Protein AF-A0A9W8IBD9-F1 (afdb_monomer)

Secondary structure (DSSP, 8-state):
-GGGT--SS--HHHHHHHHHHHHHHHHHHHHHHHHHHHHTT-SS--HHHHHGGGTT-HHHHHHHHHHHHHHHHHHHHHHHHHTT---------S----S-------TTSGGGGSSSPPP--TTTTHHHHHHHHHHHHHHHHHHHHHHTT--HHHHHHHHHHHH--SSTTTHHHHHHHTTGGGT-SSPPPHHHHHHHHHHHHHHHHHHHHHHHHHHHHHHHHHHSS-TTS-PPPPSSTTTTS---TTSPPP-SSPPPPHHHHHHHHHHHT-----S-TTS-S---PPPPP-

pLDDT: mean 82.14, std 16.2, range [34.16, 97.81]

Radius of gyration: 23.58 Å; Cα contacts (8 Å, |Δi|>4): 167; chains: 1; bounding box: 55×67×76 Å

Organism: NCBI:txid2650707

Nearest PDB structures (foldseek):
  6t9k-assembly1_C  TM=9.137E-01  e=5.371E-11  Saccharomyces cerevisiae S288C
  7kts-assembly1_I  TM=6.602E-01  e=6.407E-06  Homo sapiens

InterPro domains:
  IPR003195 Transcription initiation factor IID, subunit 13 [PF02269] (1-80)
  IPR003195 Transcription initiation factor IID, subunit 13 [PTHR11380] (1-216)
  IPR009072 Histone-fold [G3DSA:1.10.20.10] (1-35)
  IPR009072 Histone-fold [SSF47113] (1-33)

Mean predicted aligned error: 10.1 Å

Foldseek 3Di:
DVLLPFDPDFDPVQVVVLLVVLLVLLLVLLLQLCVVCVVVVHLDGDPLSNLVLVVVVLLLSVVLLVVVQVVVVVVVVVVCVVVCVPPDDDPPPPDPDPPDRDRDDHCPPPQNVDPDRDDPPVPPCPPSVVVNVVVVVVSVVVSCVVCVPDDPVRVVVSVVVVPDWPPVVCVVVSCVSSVVVVNGVDDDDVSVVVVSRSLSVVSCSQLVNQLVVVVVVVVVVLVPDPPPDPDPQPPDPPRPPDPDPPDDDPPPDDGRDPVSSVVSLVVQQDDDDPPPVVPDDDDDDDGRND

Solvent-accessible surface area (backbone atoms only — not comparable to full-atom values): 17911 Å² total; per-residue (Å²): 92,45,86,66,72,47,54,89,80,56,46,68,68,32,53,51,51,51,48,53,53,53,43,54,49,51,46,52,52,51,54,52,20,50,53,45,20,51,73,75,72,36,94,60,79,54,69,64,38,55,53,60,75,48,63,86,43,57,56,61,50,49,51,48,51,52,52,51,27,54,48,52,51,54,49,53,52,48,52,42,60,75,67,65,60,76,92,72,84,71,94,71,87,82,72,99,79,76,82,78,68,66,77,83,84,52,84,84,41,76,71,54,76,46,96,71,67,72,80,80,66,82,72,78,57,49,69,67,50,48,54,36,48,50,53,52,52,48,54,50,51,55,50,49,65,64,50,73,80,47,52,74,68,56,43,52,53,50,52,53,59,64,69,59,59,70,32,75,100,28,58,68,61,42,43,60,72,54,45,43,74,82,79,38,96,62,88,79,52,68,70,51,49,49,51,51,28,52,49,52,51,52,33,46,47,54,45,45,44,43,15,51,54,48,44,57,50,51,53,53,52,61,69,70,49,66,95,84,61,84,73,72,80,64,92,53,100,62,79,75,70,64,96,43,100,78,55,72,80,75,72,92,67,80,62,67,52,53,68,35,45,53,52,24,49,57,60,68,50,64,72,90,66,85,86,56,79,90,57,87,81,91,77,91,75,78,85,56,84,113

Sequence (290 aa):
MFVFGEIQDPLTETTMLIEDIVRSQVIEIIVLAAAQAQRRGSRFLAAEDFIFLIRHDRTKVLRLREYLSWKDVRKKVKEREDAGDDIIDDATADKPDRVAKVKIKLSWELASAFSENLVDDDDEDDDEMLDAQSDSLKRLRDADEVTKQMTRDEYVHYSECRQASFTFRKNKRFRDWANMSSYLDTKLNDEIIDILGFLTFEMVSTITETALRIKRGLDKAADAAPAGQPKRPRSDGASAAAISLFSGPPTARTPLEVQHVQEAFRRLQRAPQPIRNFKGGLTRTRVSLI

Structure (mmCIF, N/CA/C/O backbone):
data_AF-A0A9W8IBD9-F1
#
_entry.id   AF-A0A9W8IBD9-F1
#
loop_
_atom_site.group_PDB
_atom_site.id
_atom_site.type_symbol
_atom_site.label_atom_id
_atom_site.label_alt_id
_atom_site.label_comp_id
_atom_site.label_asym_id
_atom_site.label_entity_id
_atom_site.label_seq_id
_atom_site.pdbx_PDB_ins_code
_atom_site.Cartn_x
_atom_site.Cartn_y
_atom_site.Cartn_z
_atom_site.occupancy
_atom_site.B_iso_or_equiv
_atom_site.auth_seq_id
_atom_site.auth_comp_id
_atom_site.auth_asym_id
_atom_site.auth_atom_id
_atom_site.pdbx_PDB_model_num
ATOM 1 N N . MET A 1 1 ? -0.078 1.550 10.619 1.00 91.94 1 MET A N 1
ATOM 2 C CA . MET A 1 1 ? -1.192 1.196 11.526 1.00 91.94 1 MET A CA 1
ATOM 3 C C . MET A 1 1 ? -1.692 2.422 12.276 1.00 91.94 1 MET A C 1
ATOM 5 O O . MET A 1 1 ? -2.813 2.820 12.004 1.00 91.94 1 MET A O 1
ATOM 9 N N . PHE A 1 2 ? -0.872 3.067 13.120 1.00 92.38 2 PHE A N 1
ATOM 10 C CA . PHE A 1 2 ? -1.257 4.260 13.904 1.00 92.38 2 PHE A CA 1
ATOM 11 C C . PHE A 1 2 ? -1.956 5.359 13.080 1.00 92.38 2 PHE A C 1
ATOM 13 O O . PHE A 1 2 ? -3.072 5.760 13.389 1.00 92.38 2 PHE A O 1
ATOM 20 N N . VAL A 1 3 ? -1.362 5.750 11.947 1.00 91.75 3 VAL A N 1
ATOM 21 C CA . VAL A 1 3 ? -1.901 6.777 11.027 1.00 91.75 3 VAL A CA 1
ATOM 22 C C . VAL A 1 3 ? -3.295 6.430 10.479 1.00 91.75 3 VAL A C 1
ATOM 24 O O . VAL A 1 3 ? -4.058 7.318 10.126 1.00 91.75 3 VAL A O 1
ATOM 27 N N . PHE A 1 4 ? -3.657 5.145 10.444 1.00 91.12 4 PHE A N 1
ATOM 28 C CA . PHE A 1 4 ? -4.954 4.663 9.955 1.00 91.12 4 PHE A CA 1
ATOM 29 C C . PHE A 1 4 ? -6.001 4.519 11.074 1.00 91.12 4 PHE A C 1
ATOM 31 O O . PHE A 1 4 ? -7.085 3.980 10.851 1.00 91.12 4 PHE A O 1
ATOM 38 N N . GLY A 1 5 ? -5.688 4.993 12.284 1.00 87.19 5 GLY A N 1
ATOM 39 C CA . GLY A 1 5 ? -6.603 5.022 13.424 1.00 87.19 5 GLY A CA 1
ATOM 40 C C . GLY A 1 5 ? -6.424 3.890 14.435 1.00 87.19 5 GLY A C 1
ATOM 41 O O . GLY A 1 5 ? -7.267 3.764 15.328 1.00 87.19 5 GLY A O 1
ATOM 42 N N . GLU A 1 6 ? -5.360 3.092 14.306 1.00 88.62 6 GLU A N 1
ATOM 43 C CA . GLU A 1 6 ? -4.926 2.178 15.368 1.00 88.62 6 GLU A CA 1
ATOM 44 C C . GLU A 1 6 ? -4.363 2.954 16.563 1.00 88.62 6 GLU A C 1
ATOM 46 O O . GLU A 1 6 ? -3.956 4.108 16.424 1.00 88.62 6 GLU A O 1
ATOM 51 N N . ILE A 1 7 ? -4.303 2.317 17.732 1.00 88.38 7 ILE A N 1
ATOM 52 C CA . ILE A 1 7 ? -3.558 2.867 18.864 1.00 88.38 7 ILE A CA 1
ATOM 53 C C . ILE A 1 7 ? -2.046 2.923 18.572 1.00 88.38 7 ILE A C 1
ATOM 55 O O . ILE A 1 7 ? -1.545 2.251 17.668 1.00 88.38 7 ILE A O 1
ATOM 59 N N . GLN A 1 8 ? -1.325 3.754 19.328 1.00 85.19 8 GLN A N 1
ATOM 60 C CA . GLN A 1 8 ? 0.118 3.965 19.156 1.00 85.19 8 GLN A CA 1
ATOM 61 C C . GLN A 1 8 ? 0.914 2.668 19.346 1.00 85.19 8 GLN A C 1
ATOM 63 O O . GLN A 1 8 ? 1.767 2.351 18.518 1.00 85.19 8 GLN A O 1
ATOM 68 N N . ASP A 1 9 ? 0.554 1.894 20.372 1.00 87.12 9 ASP A N 1
ATOM 69 C CA . ASP A 1 9 ? 1.194 0.630 20.731 1.00 87.12 9 ASP A CA 1
ATOM 70 C C . ASP A 1 9 ? 0.256 -0.558 20.453 1.00 87.12 9 ASP A C 1
ATOM 72 O O . ASP A 1 9 ? -0.436 -1.035 21.357 1.00 87.12 9 ASP A O 1
ATOM 76 N N . PRO A 1 10 ? 0.166 -1.036 19.197 1.00 90.56 10 PRO A N 1
ATOM 77 C CA . PRO A 1 10 ? -0.616 -2.223 18.873 1.00 90.56 10 PRO A CA 1
ATOM 78 C C . PRO A 1 10 ? -0.005 -3.484 19.499 1.00 90.56 10 PRO A C 1
ATOM 80 O O . PRO A 1 10 ? 1.200 -3.569 19.742 1.00 90.56 10 PRO A O 1
ATOM 83 N N . LEU A 1 11 ? -0.836 -4.511 19.686 1.00 93.44 11 LEU A N 1
ATOM 84 C CA . LEU A 1 11 ? -0.391 -5.814 20.183 1.00 93.44 11 LEU A CA 1
ATOM 85 C C . LEU A 1 11 ? 0.672 -6.427 19.256 1.00 93.44 11 LEU A C 1
ATOM 87 O O . LEU A 1 11 ? 0.508 -6.440 18.033 1.00 93.44 11 LEU A O 1
ATOM 91 N N . THR A 1 12 ? 1.733 -6.993 19.841 1.00 95.38 12 THR A N 1
ATOM 92 C CA . THR A 1 12 ? 2.841 -7.612 19.092 1.00 95.38 12 THR A CA 1
ATOM 93 C C . THR A 1 12 ? 2.366 -8.746 18.185 1.00 95.38 12 THR A C 1
ATOM 95 O O . THR A 1 12 ? 2.822 -8.874 17.056 1.00 95.38 12 THR A O 1
ATOM 98 N N . GLU A 1 13 ? 1.400 -9.545 18.634 1.00 96.12 13 GLU A N 1
ATOM 99 C CA . GLU A 1 13 ? 0.832 -10.626 17.821 1.00 96.12 13 GLU A CA 1
ATOM 100 C C . GLU A 1 13 ? 0.142 -10.089 16.556 1.00 96.12 13 GLU A C 1
ATOM 102 O O . GLU A 1 13 ? 0.271 -10.658 15.470 1.00 96.12 13 GLU A O 1
ATOM 107 N N . THR A 1 14 ? -0.548 -8.952 16.676 1.00 95.69 14 THR A N 1
ATOM 108 C CA . THR A 1 14 ? -1.233 -8.288 15.563 1.00 95.69 14 THR A CA 1
ATOM 109 C C . THR A 1 14 ? -0.233 -7.720 14.561 1.00 95.69 14 THR A C 1
ATOM 111 O O . THR A 1 14 ? -0.422 -7.877 13.352 1.00 95.69 14 THR A O 1
ATOM 114 N N . THR A 1 15 ? 0.845 -7.087 15.034 1.00 96.00 15 THR A N 1
ATOM 115 C CA . THR A 1 15 ? 1.887 -6.554 14.144 1.00 96.00 15 THR A CA 1
ATOM 116 C C . THR A 1 15 ? 2.642 -7.669 13.431 1.00 96.00 15 THR A C 1
ATOM 118 O O . THR A 1 15 ? 2.852 -7.558 12.225 1.00 96.00 15 THR A O 1
ATOM 121 N N . MET A 1 16 ? 2.960 -8.769 14.122 1.00 97.19 16 MET A N 1
ATOM 122 C CA . MET A 1 16 ? 3.588 -9.949 13.520 1.00 97.19 16 MET A CA 1
ATOM 123 C C . MET A 1 16 ? 2.711 -10.582 12.435 1.00 97.19 16 MET A C 1
ATOM 125 O O . MET A 1 16 ? 3.214 -10.917 11.364 1.00 97.19 16 MET A O 1
ATOM 129 N N . LEU A 1 17 ? 1.400 -10.712 12.671 1.00 97.81 17 LEU A N 1
ATOM 130 C CA . LEU A 1 17 ? 0.489 -11.250 11.658 1.00 97.81 17 LEU A CA 1
ATOM 131 C C . LEU A 1 17 ? 0.407 -10.339 10.424 1.00 97.81 17 LEU A C 1
ATOM 133 O O . LEU A 1 17 ? 0.425 -10.826 9.295 1.00 97.81 17 LEU A O 1
ATOM 137 N N . ILE A 1 18 ? 0.320 -9.020 10.616 1.00 97.44 18 ILE A N 1
ATOM 138 C CA . ILE A 1 18 ? 0.308 -8.073 9.492 1.00 97.44 18 ILE A CA 1
ATOM 139 C C . ILE A 1 18 ? 1.632 -8.133 8.730 1.00 97.44 18 ILE A C 1
ATOM 141 O O . ILE A 1 18 ? 1.615 -8.142 7.501 1.00 97.44 18 ILE A O 1
ATOM 145 N N . GLU A 1 19 ? 2.764 -8.209 9.431 1.00 97.00 19 GLU A N 1
ATOM 146 C CA . GLU A 1 19 ? 4.076 -8.360 8.804 1.00 97.00 19 GLU A CA 1
ATOM 147 C C . GLU A 1 19 ? 4.137 -9.613 7.922 1.00 97.00 19 GLU A C 1
ATOM 149 O O . GLU A 1 19 ? 4.553 -9.516 6.767 1.00 97.00 19 GLU A O 1
ATOM 154 N N . ASP A 1 20 ? 3.673 -10.760 8.421 1.00 97.69 20 ASP A N 1
ATOM 155 C CA . ASP A 1 20 ? 3.690 -12.025 7.681 1.00 97.69 20 ASP A CA 1
ATOM 156 C C . ASP A 1 20 ? 2.776 -11.998 6.442 1.00 97.69 20 ASP A C 1
ATOM 158 O O . ASP A 1 20 ? 3.171 -12.417 5.346 1.00 97.69 20 ASP A O 1
ATOM 162 N N . ILE A 1 21 ? 1.580 -11.408 6.574 1.00 97.62 21 ILE A N 1
ATOM 163 C CA . ILE A 1 21 ? 0.657 -11.198 5.450 1.00 97.62 21 ILE A CA 1
ATOM 164 C C . ILE A 1 21 ? 1.308 -10.314 4.382 1.00 97.62 21 ILE A C 1
ATOM 166 O O . ILE A 1 21 ? 1.323 -10.676 3.204 1.00 97.62 21 ILE A O 1
ATOM 170 N N . VAL A 1 22 ? 1.854 -9.159 4.774 1.00 97.62 22 VAL A N 1
ATOM 171 C CA . VAL A 1 22 ? 2.454 -8.194 3.840 1.00 97.62 22 VAL A CA 1
ATOM 172 C C . VAL A 1 22 ? 3.694 -8.794 3.177 1.00 97.62 22 VAL A C 1
ATOM 174 O O . VAL A 1 22 ? 3.865 -8.645 1.968 1.00 97.62 22 VAL A O 1
ATOM 177 N N . ARG A 1 23 ? 4.529 -9.529 3.920 1.00 96.75 23 ARG A N 1
ATOM 178 C CA . ARG A 1 23 ? 5.688 -10.242 3.368 1.00 96.75 23 ARG A CA 1
ATOM 179 C C . ARG A 1 23 ? 5.269 -11.250 2.304 1.00 96.75 23 ARG A C 1
ATOM 181 O O . ARG A 1 23 ? 5.826 -11.249 1.208 1.00 96.75 23 ARG A O 1
ATOM 188 N N . SER A 1 24 ? 4.271 -12.075 2.613 1.00 96.00 24 SER A N 1
ATOM 189 C CA . SER A 1 24 ? 3.744 -13.084 1.690 1.00 96.00 24 SER A CA 1
ATOM 190 C C . SER A 1 24 ? 3.177 -12.448 0.417 1.00 96.00 24 SER A C 1
ATOM 192 O O . SER A 1 24 ? 3.447 -12.919 -0.685 1.00 96.00 24 SER A O 1
ATOM 194 N N . GLN A 1 25 ? 2.457 -11.331 0.553 1.00 96.75 25 GLN A N 1
ATOM 195 C CA . GLN A 1 25 ? 1.932 -10.563 -0.580 1.00 96.75 25 GLN A CA 1
ATOM 196 C C . GLN A 1 25 ? 3.044 -9.964 -1.449 1.00 96.75 25 GLN A C 1
ATOM 198 O O . GLN A 1 25 ? 2.975 -10.054 -2.671 1.00 96.75 25 GLN A O 1
ATOM 203 N N . VAL A 1 26 ? 4.097 -9.399 -0.848 1.00 96.19 26 VAL A N 1
ATOM 204 C CA . VAL A 1 26 ? 5.254 -8.870 -1.595 1.00 96.19 26 VAL A CA 1
ATOM 205 C C . VAL A 1 26 ? 5.933 -9.968 -2.411 1.00 96.19 26 VAL A C 1
ATOM 207 O O . VAL A 1 26 ? 6.264 -9.743 -3.574 1.00 96.19 26 VAL A O 1
ATOM 210 N N . ILE A 1 27 ? 6.114 -11.158 -1.832 1.00 94.88 27 ILE A N 1
ATOM 211 C CA . ILE A 1 27 ? 6.699 -12.303 -2.541 1.00 94.88 27 ILE A CA 1
ATOM 212 C C . ILE A 1 27 ? 5.814 -12.708 -3.726 1.00 94.88 27 ILE A C 1
ATOM 214 O O . ILE A 1 27 ? 6.320 -12.850 -4.839 1.00 94.88 27 ILE A O 1
ATOM 218 N N . GLU A 1 28 ? 4.499 -12.828 -3.526 1.00 95.19 28 GLU A N 1
ATOM 219 C CA . GLU A 1 28 ? 3.561 -13.172 -4.603 1.00 95.19 28 GLU A CA 1
ATOM 220 C C . GLU A 1 28 ? 3.577 -12.120 -5.726 1.00 95.19 28 GLU A C 1
ATOM 222 O O . GLU A 1 28 ? 3.644 -12.476 -6.902 1.00 95.19 28 GLU A O 1
ATOM 227 N N . ILE A 1 29 ? 3.601 -10.825 -5.386 1.00 95.75 29 ILE A N 1
ATOM 228 C CA . ILE A 1 29 ? 3.726 -9.721 -6.354 1.00 95.75 29 ILE A CA 1
ATOM 229 C C . ILE A 1 29 ? 4.997 -9.880 -7.192 1.00 95.75 29 ILE A C 1
ATOM 231 O O . ILE A 1 29 ? 4.940 -9.775 -8.416 1.00 95.75 29 ILE A O 1
ATOM 235 N N . ILE A 1 30 ? 6.135 -10.156 -6.553 1.00 94.38 30 ILE A N 1
ATOM 236 C CA . ILE A 1 30 ? 7.423 -10.323 -7.235 1.00 94.38 30 ILE A CA 1
ATOM 237 C C . ILE A 1 30 ? 7.384 -11.514 -8.199 1.00 94.38 30 ILE A C 1
ATOM 239 O O . ILE A 1 30 ? 7.794 -11.381 -9.353 1.00 94.38 30 ILE A O 1
ATOM 243 N N . VAL A 1 31 ? 6.862 -12.660 -7.756 1.00 93.69 31 VAL A N 1
ATOM 244 C CA . VAL A 1 31 ? 6.757 -13.872 -8.583 1.00 93.69 31 VAL A CA 1
ATOM 245 C C . VAL A 1 31 ? 5.827 -13.641 -9.777 1.00 93.69 31 VAL A C 1
ATOM 247 O O . VAL A 1 31 ? 6.154 -14.014 -10.907 1.00 93.69 31 VAL A O 1
ATOM 250 N N . LEU A 1 32 ? 4.684 -12.986 -9.560 1.00 94.81 32 LEU A N 1
ATOM 251 C CA . LEU A 1 32 ? 3.742 -12.663 -10.630 1.00 94.81 32 LEU A CA 1
ATOM 252 C C . LEU A 1 32 ? 4.323 -11.645 -11.619 1.00 94.81 32 LEU A C 1
ATOM 254 O O . LEU A 1 32 ? 4.156 -11.830 -12.824 1.00 94.81 32 LEU A O 1
ATOM 258 N N . ALA A 1 33 ? 5.029 -10.616 -11.144 1.00 94.56 33 ALA A N 1
ATOM 259 C CA . ALA A 1 33 ? 5.687 -9.627 -11.998 1.00 94.56 33 ALA A CA 1
ATOM 260 C C . ALA A 1 33 ? 6.810 -10.263 -12.834 1.00 94.56 33 ALA A C 1
ATOM 262 O O . ALA A 1 33 ? 6.895 -10.018 -14.036 1.00 94.56 33 ALA A O 1
ATOM 263 N N . ALA A 1 34 ? 7.609 -11.160 -12.246 1.00 93.62 34 ALA A N 1
ATOM 264 C CA . ALA A 1 34 ? 8.616 -11.933 -12.974 1.00 93.62 34 ALA A CA 1
ATOM 265 C C . ALA A 1 34 ? 8.001 -12.817 -14.062 1.00 93.62 34 ALA A C 1
ATOM 267 O O . ALA A 1 34 ? 8.510 -12.869 -15.183 1.00 93.62 34 ALA A O 1
ATOM 268 N N . ALA A 1 35 ? 6.859 -13.447 -13.779 1.00 93.69 35 ALA A N 1
ATOM 269 C CA . ALA A 1 35 ? 6.121 -14.188 -14.793 1.00 93.69 35 ALA A CA 1
ATOM 270 C C . ALA A 1 35 ? 5.614 -13.279 -15.932 1.00 93.69 35 ALA A C 1
ATOM 272 O O . ALA A 1 35 ? 5.613 -13.716 -17.083 1.00 93.69 35 ALA A O 1
ATOM 273 N N . GLN A 1 36 ? 5.211 -12.029 -15.660 1.00 93.50 36 GLN A N 1
ATOM 274 C CA . GLN A 1 36 ? 4.838 -11.075 -16.720 1.00 93.50 36 GLN A CA 1
ATOM 275 C C . GLN A 1 36 ? 6.045 -10.636 -17.556 1.00 93.50 36 GLN A C 1
ATOM 277 O O . GLN A 1 36 ? 5.976 -10.701 -18.784 1.00 93.50 36 GLN A O 1
ATOM 282 N N . ALA A 1 37 ? 7.167 -10.288 -16.922 1.00 93.12 37 ALA A N 1
ATOM 283 C CA . ALA A 1 37 ? 8.390 -9.907 -17.629 1.00 93.12 37 ALA A CA 1
ATOM 284 C C . ALA A 1 37 ? 8.872 -11.025 -18.568 1.00 93.12 37 ALA A C 1
ATOM 286 O O . ALA A 1 37 ? 9.183 -10.775 -19.736 1.00 93.12 37 ALA A O 1
ATOM 287 N N . GLN A 1 38 ? 8.817 -12.276 -18.099 1.00 93.00 38 GLN A N 1
ATOM 288 C CA . GLN A 1 38 ? 9.155 -13.443 -18.909 1.00 93.00 38 GLN A CA 1
ATOM 289 C C . GLN A 1 38 ? 8.202 -13.618 -20.101 1.00 93.00 38 GLN A C 1
ATOM 291 O O . GLN A 1 38 ? 8.646 -13.977 -21.190 1.00 93.00 38 GLN A O 1
ATOM 296 N N . ARG A 1 39 ? 6.903 -13.323 -19.939 1.00 92.62 39 ARG A N 1
ATOM 297 C CA . ARG A 1 39 ? 5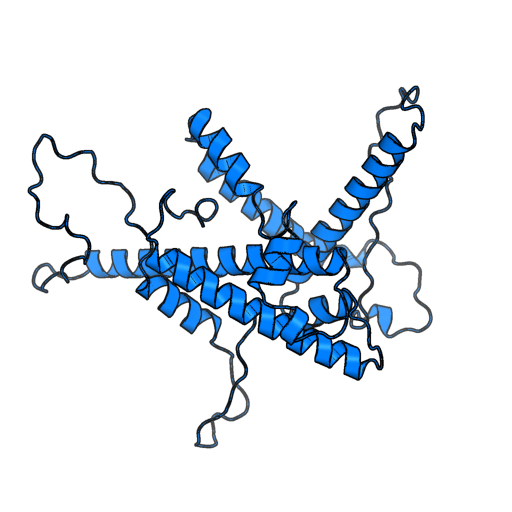.927 -13.333 -21.047 1.00 92.62 39 ARG A CA 1
ATOM 298 C C . ARG A 1 39 ? 6.169 -12.214 -22.060 1.00 92.62 39 ARG A C 1
ATOM 300 O O . ARG A 1 39 ? 5.898 -12.426 -23.237 1.00 92.62 39 ARG A O 1
ATOM 307 N N . ARG A 1 40 ? 6.713 -11.070 -21.631 1.00 92.06 40 ARG A N 1
ATOM 308 C CA . ARG A 1 40 ? 7.214 -10.006 -22.522 1.00 92.06 40 ARG A CA 1
ATOM 309 C C . ARG A 1 40 ? 8.510 -10.411 -23.246 1.00 92.06 40 ARG A C 1
ATOM 311 O O . ARG A 1 40 ? 8.912 -9.743 -24.190 1.00 92.06 40 ARG A O 1
ATOM 318 N N . GLY A 1 41 ? 9.170 -11.492 -22.825 1.00 91.62 41 GLY A N 1
ATOM 319 C CA . GLY A 1 41 ? 10.471 -11.911 -23.353 1.00 91.62 41 GLY A CA 1
ATOM 320 C C . GLY A 1 41 ? 11.649 -11.125 -22.768 1.00 91.62 41 GLY A C 1
ATOM 321 O O . GLY A 1 41 ? 12.745 -11.164 -23.324 1.00 91.62 41 GLY A O 1
ATOM 322 N N . SER A 1 42 ? 11.446 -10.415 -21.653 1.00 90.31 42 SER A N 1
ATOM 323 C CA . SER A 1 42 ? 12.504 -9.695 -20.942 1.00 90.31 42 SER A CA 1
ATOM 324 C C . SER A 1 42 ? 12.913 -10.444 -19.681 1.00 90.31 42 SER A C 1
ATOM 326 O O . SER A 1 42 ? 12.075 -10.890 -18.903 1.00 90.31 42 SER A O 1
ATOM 328 N N . ARG A 1 43 ? 14.221 -10.505 -19.429 1.00 85.94 43 ARG A N 1
ATOM 329 C CA . ARG A 1 43 ? 14.772 -10.983 -18.150 1.00 85.94 43 ARG A CA 1
ATOM 330 C C . ARG A 1 43 ? 14.748 -9.902 -17.065 1.00 85.94 43 ARG A C 1
ATOM 332 O O . ARG A 1 43 ? 14.937 -10.207 -15.892 1.00 85.94 43 ARG A O 1
ATOM 339 N N . PHE A 1 44 ? 14.528 -8.649 -17.460 1.00 89.81 44 PHE A N 1
ATOM 340 C CA . PHE A 1 44 ? 14.468 -7.496 -16.571 1.00 89.81 44 PHE A CA 1
ATOM 341 C C . PHE A 1 44 ? 13.019 -7.112 -16.290 1.00 89.81 44 PHE A C 1
ATOM 343 O O . PHE A 1 44 ? 12.207 -6.995 -17.218 1.00 89.81 44 PHE A O 1
ATOM 350 N N . LEU A 1 45 ? 12.736 -6.887 -15.008 1.00 92.19 45 LEU A N 1
ATOM 351 C CA . LEU A 1 45 ? 11.467 -6.349 -14.536 1.00 92.19 45 LEU A CA 1
ATOM 352 C C . LEU A 1 45 ? 11.384 -4.854 -14.855 1.00 92.19 45 LEU A C 1
ATOM 354 O O . LEU A 1 45 ? 12.339 -4.113 -14.621 1.00 92.19 45 LEU A O 1
ATOM 358 N N . ALA A 1 46 ? 10.229 -4.423 -15.340 1.00 91.81 46 ALA A N 1
ATOM 359 C CA . ALA A 1 46 ? 9.875 -3.028 -15.553 1.00 91.81 46 ALA A CA 1
ATOM 360 C C . ALA A 1 46 ? 8.784 -2.608 -14.558 1.00 91.81 46 ALA A C 1
ATOM 362 O O . ALA A 1 46 ? 8.040 -3.453 -14.057 1.00 91.81 46 ALA A O 1
ATOM 363 N N . ALA A 1 47 ? 8.651 -1.304 -14.299 1.00 92.50 47 ALA A N 1
ATOM 364 C CA . ALA A 1 47 ? 7.574 -0.755 -13.467 1.00 92.50 47 ALA A CA 1
ATOM 365 C C . ALA A 1 47 ? 6.186 -1.234 -13.929 1.00 92.50 47 ALA A C 1
ATOM 367 O O . ALA A 1 47 ? 5.344 -1.626 -13.120 1.00 92.50 47 ALA A O 1
ATOM 368 N N . GLU A 1 48 ? 5.991 -1.293 -15.245 1.00 92.12 48 GLU A N 1
ATOM 369 C CA . GLU A 1 48 ? 4.764 -1.752 -15.887 1.00 92.12 48 GLU A CA 1
ATOM 370 C C . GLU A 1 48 ? 4.344 -3.175 -15.477 1.00 92.12 48 GLU A C 1
ATOM 372 O O . GLU A 1 48 ? 3.152 -3.422 -15.293 1.00 92.12 48 GLU A O 1
ATOM 377 N N . ASP A 1 49 ? 5.296 -4.089 -15.238 1.00 93.81 49 ASP A N 1
ATOM 378 C CA . ASP A 1 49 ? 4.990 -5.467 -14.817 1.00 93.81 49 ASP A CA 1
ATOM 379 C C . ASP A 1 49 ? 4.266 -5.505 -13.467 1.00 93.81 49 ASP A C 1
ATOM 381 O O . ASP A 1 49 ? 3.434 -6.382 -13.235 1.00 93.81 49 ASP A O 1
ATOM 385 N N . PHE A 1 50 ? 4.563 -4.546 -12.585 1.00 94.69 50 PHE A N 1
ATOM 386 C CA . PHE A 1 50 ? 3.930 -4.406 -11.275 1.00 94.69 50 PHE A CA 1
ATOM 387 C C . PHE A 1 50 ? 2.594 -3.673 -11.374 1.00 94.69 50 PHE A C 1
ATOM 389 O O . PHE A 1 50 ? 1.603 -4.121 -10.795 1.00 94.69 50 PHE A O 1
ATOM 396 N N . ILE A 1 51 ? 2.542 -2.577 -12.141 1.00 94.25 51 ILE A N 1
ATOM 397 C CA . ILE A 1 51 ? 1.311 -1.796 -12.341 1.00 94.25 51 ILE A CA 1
ATOM 398 C C . ILE A 1 51 ? 0.230 -2.676 -12.994 1.00 94.25 51 ILE A C 1
ATOM 400 O O . ILE A 1 51 ? -0.941 -2.616 -12.619 1.00 94.25 51 ILE A O 1
ATOM 404 N N . PHE A 1 52 ? 0.616 -3.585 -13.894 1.00 94.19 52 PHE A N 1
ATOM 405 C CA . PHE A 1 52 ? -0.314 -4.504 -14.551 1.00 94.19 52 PHE A CA 1
ATOM 406 C C . PHE A 1 52 ? -1.043 -5.444 -13.575 1.00 94.19 52 PHE A C 1
ATOM 408 O O . PHE A 1 52 ? -2.191 -5.844 -13.818 1.00 94.19 52 PHE A O 1
ATOM 415 N N . LEU A 1 53 ? -0.409 -5.807 -12.455 1.00 94.56 53 LEU A N 1
ATOM 416 C CA . LEU A 1 53 ? -1.013 -6.687 -11.450 1.00 94.56 53 LEU A CA 1
ATOM 417 C C . LEU A 1 53 ? -2.182 -6.015 -10.724 1.00 94.56 53 LEU A C 1
ATOM 419 O O . LEU A 1 53 ? -3.153 -6.692 -10.388 1.00 94.56 53 LEU A O 1
ATOM 423 N N . ILE A 1 54 ? -2.120 -4.694 -10.545 1.00 94.38 54 ILE A N 1
ATOM 424 C CA . ILE A 1 54 ? -3.152 -3.890 -9.875 1.00 94.38 54 ILE A CA 1
ATOM 425 C C . ILE A 1 54 ? -4.101 -3.178 -10.851 1.00 94.38 54 ILE A C 1
ATOM 427 O O . ILE A 1 54 ? -4.943 -2.404 -10.413 1.00 94.38 54 ILE A O 1
ATOM 431 N N . ARG A 1 55 ? -4.028 -3.462 -12.161 1.00 92.56 55 ARG A N 1
ATOM 432 C CA . ARG A 1 55 ? -4.765 -2.755 -13.236 1.00 92.56 55 ARG A CA 1
ATOM 433 C C . ARG A 1 55 ? -6.286 -2.637 -13.059 1.00 92.56 55 ARG A C 1
ATOM 435 O O . ARG A 1 55 ? -6.919 -1.840 -13.739 1.00 92.56 55 ARG A O 1
ATOM 442 N N . HIS A 1 56 ? -6.886 -3.479 -12.221 1.00 90.62 56 HIS A N 1
ATOM 443 C CA . HIS A 1 56 ? -8.322 -3.451 -11.947 1.00 90.62 56 HIS A CA 1
ATOM 444 C C . HIS A 1 56 ? -8.718 -2.353 -10.951 1.00 90.62 56 HIS A C 1
ATOM 446 O O . HIS A 1 56 ? -9.866 -1.923 -10.958 1.00 90.62 56 HIS A O 1
ATOM 452 N N . ASP A 1 57 ? -7.780 -1.895 -10.121 1.00 91.31 57 ASP A N 1
ATOM 453 C CA . ASP A 1 57 ? -7.966 -0.797 -9.177 1.00 91.31 57 ASP A CA 1
ATOM 454 C C . ASP A 1 57 ? -7.396 0.491 -9.789 1.00 91.31 57 ASP A C 1
ATOM 456 O O . ASP A 1 57 ? -6.227 0.838 -9.596 1.00 91.31 57 ASP A O 1
ATOM 460 N N . ARG A 1 58 ? -8.227 1.178 -10.585 1.00 88.38 58 ARG A N 1
ATOM 461 C CA . ARG A 1 58 ? -7.828 2.399 -11.305 1.00 88.38 58 ARG A CA 1
ATOM 462 C C . ARG A 1 58 ? -7.365 3.498 -10.351 1.00 88.38 58 ARG A C 1
ATOM 464 O O . ARG A 1 58 ? -6.319 4.096 -10.580 1.00 88.38 58 ARG A O 1
ATOM 471 N N . THR A 1 59 ? -8.065 3.696 -9.234 1.00 88.75 59 THR A N 1
ATOM 472 C CA . THR A 1 59 ? -7.704 4.698 -8.222 1.00 88.75 59 THR A CA 1
ATOM 473 C C . THR A 1 59 ? -6.324 4.417 -7.624 1.00 88.75 59 THR A C 1
ATOM 475 O O . THR A 1 59 ? -5.520 5.335 -7.471 1.00 88.75 59 THR A O 1
ATOM 478 N N . LYS A 1 60 ? -5.994 3.156 -7.312 1.00 91.06 60 LYS A N 1
ATOM 479 C CA . LYS A 1 60 ? -4.652 2.785 -6.826 1.00 91.06 60 LYS A CA 1
ATOM 480 C C . LYS A 1 60 ? -3.575 2.984 -7.899 1.00 91.06 60 LYS A C 1
ATOM 482 O O . LYS A 1 60 ? -2.493 3.469 -7.570 1.00 91.06 60 LYS A O 1
ATOM 487 N N . VAL A 1 61 ? -3.863 2.664 -9.165 1.00 91.50 61 VAL A N 1
ATOM 488 C CA . VAL A 1 61 ? -2.939 2.902 -10.292 1.00 91.50 61 VAL A CA 1
ATOM 489 C C . VAL A 1 61 ? -2.651 4.394 -10.472 1.00 91.50 61 VAL A C 1
ATOM 491 O O . VAL A 1 61 ? -1.486 4.773 -10.574 1.00 91.50 61 VAL A O 1
ATOM 494 N N . LEU A 1 62 ? -3.675 5.248 -10.457 1.00 87.62 62 LEU A N 1
ATOM 495 C CA . LEU A 1 62 ? -3.519 6.699 -10.597 1.00 87.62 62 LEU A CA 1
ATOM 496 C C . LEU A 1 62 ? -2.701 7.294 -9.448 1.00 87.62 62 LEU A C 1
ATOM 498 O O . LEU A 1 62 ? -1.752 8.038 -9.690 1.00 87.62 62 LEU A O 1
ATOM 502 N N . ARG A 1 63 ? -2.975 6.881 -8.205 1.00 89.06 63 ARG A N 1
ATOM 503 C CA . ARG A 1 63 ? -2.187 7.309 -7.036 1.00 89.06 63 ARG A CA 1
ATOM 504 C C . ARG A 1 63 ? -0.727 6.865 -7.125 1.00 89.06 63 ARG A C 1
ATOM 506 O O . ARG A 1 63 ? 0.161 7.614 -6.724 1.00 89.06 63 ARG A O 1
ATOM 513 N N . LEU A 1 64 ? -0.459 5.682 -7.681 1.00 91.81 64 LEU A N 1
ATOM 514 C CA . LEU A 1 64 ? 0.908 5.229 -7.936 1.00 91.81 64 LEU A CA 1
ATOM 515 C C . LEU A 1 64 ? 1.595 6.059 -9.036 1.00 91.81 64 LEU A C 1
ATOM 517 O O . LEU A 1 64 ? 2.753 6.435 -8.860 1.00 91.81 64 LEU A O 1
ATOM 521 N N . ARG A 1 65 ? 0.900 6.389 -10.136 1.00 88.25 65 ARG A N 1
ATOM 522 C CA . ARG A 1 65 ? 1.432 7.273 -11.194 1.00 88.25 65 ARG A CA 1
ATOM 523 C C . ARG A 1 65 ? 1.788 8.645 -10.632 1.00 88.25 65 ARG A C 1
ATOM 525 O O . ARG A 1 65 ? 2.898 9.124 -10.851 1.00 88.25 65 ARG A O 1
ATOM 532 N N . GLU A 1 66 ? 0.886 9.239 -9.854 1.00 86.00 66 GLU A N 1
ATOM 533 C CA . GLU A 1 66 ? 1.127 10.520 -9.197 1.00 86.00 66 GLU A CA 1
ATOM 534 C C . GLU A 1 66 ? 2.329 10.433 -8.239 1.00 86.00 66 GLU A C 1
ATOM 536 O O . GLU A 1 66 ? 3.240 11.260 -8.322 1.00 86.00 66 GLU A O 1
ATOM 541 N N . TYR A 1 67 ? 2.388 9.401 -7.389 1.00 89.19 67 TYR A N 1
ATOM 542 C CA . TYR A 1 67 ? 3.506 9.170 -6.469 1.00 89.19 67 TYR A CA 1
ATOM 543 C C . TYR A 1 67 ? 4.862 9.094 -7.188 1.00 89.19 67 TYR A C 1
ATOM 545 O O . TYR A 1 67 ? 5.814 9.761 -6.771 1.00 89.19 67 TYR A O 1
ATOM 553 N N . LEU A 1 68 ? 4.950 8.317 -8.272 1.00 90.12 68 LEU A N 1
ATOM 554 C CA . LEU A 1 68 ? 6.172 8.190 -9.070 1.00 90.12 68 LEU A CA 1
ATOM 555 C C . LEU A 1 68 ? 6.525 9.512 -9.764 1.00 90.12 68 LEU A C 1
ATOM 557 O O . LEU A 1 68 ? 7.675 9.939 -9.693 1.00 90.12 68 LEU A O 1
ATOM 561 N N . SER A 1 69 ? 5.540 10.225 -10.321 1.00 85.94 69 SER A N 1
ATOM 562 C CA . SER A 1 69 ? 5.776 11.520 -10.971 1.00 85.94 69 SER A CA 1
ATOM 563 C C . SER A 1 69 ? 6.358 12.562 -10.005 1.00 85.94 69 SER A C 1
ATOM 565 O O . SER A 1 69 ? 7.355 13.215 -10.315 1.00 85.94 69 SER A O 1
ATOM 567 N N . TRP A 1 70 ? 5.810 12.673 -8.789 1.00 85.75 70 TRP A N 1
ATOM 568 C CA . TRP A 1 70 ? 6.324 13.584 -7.764 1.00 85.75 70 TRP A CA 1
ATOM 569 C C . TRP A 1 70 ? 7.700 13.174 -7.262 1.00 85.75 70 TRP A C 1
ATOM 571 O O . TRP A 1 70 ? 8.510 14.028 -6.894 1.00 85.75 70 TRP A O 1
ATOM 581 N N . LYS A 1 71 ? 7.978 11.873 -7.231 1.00 86.50 71 LYS A N 1
ATOM 582 C CA . LYS A 1 71 ? 9.290 11.366 -6.859 1.00 86.50 71 LYS A CA 1
ATOM 583 C C . LYS A 1 71 ? 10.347 11.731 -7.895 1.00 86.50 71 LYS A C 1
ATOM 585 O O . LYS A 1 71 ? 11.414 12.204 -7.505 1.00 86.50 71 LYS A O 1
ATOM 590 N N . ASP A 1 72 ? 10.032 11.590 -9.176 1.00 86.25 72 ASP A N 1
ATOM 591 C CA . ASP A 1 72 ? 10.915 11.997 -10.268 1.00 86.25 72 ASP A CA 1
ATOM 592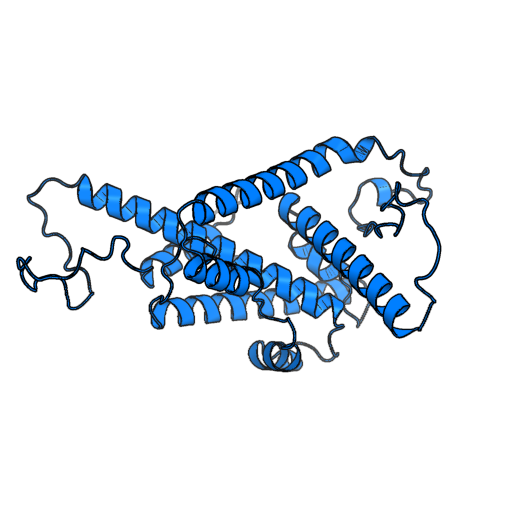 C C . ASP A 1 72 ? 11.168 13.503 -10.258 1.00 86.25 72 ASP A C 1
ATOM 594 O O . ASP A 1 72 ? 12.311 13.932 -10.404 1.00 86.25 72 ASP A O 1
ATOM 598 N N . VAL A 1 73 ? 10.132 14.314 -10.014 1.00 86.38 73 VAL A N 1
ATOM 599 C CA . VAL A 1 73 ? 10.279 15.769 -9.844 1.00 86.38 73 VAL A CA 1
ATOM 600 C C . VAL A 1 73 ? 11.242 16.081 -8.696 1.00 86.38 73 VAL A C 1
ATOM 602 O O . VAL A 1 73 ? 12.214 16.805 -8.901 1.00 86.38 73 VAL A O 1
ATOM 605 N N . ARG A 1 74 ? 11.044 15.493 -7.507 1.00 86.00 74 ARG A N 1
ATOM 606 C CA . ARG A 1 74 ? 11.934 15.715 -6.348 1.00 86.00 74 ARG A CA 1
ATOM 607 C C . ARG A 1 74 ? 13.365 15.253 -6.609 1.00 86.00 74 ARG A C 1
ATOM 609 O O . ARG A 1 74 ? 14.301 15.906 -6.160 1.00 86.00 74 ARG A O 1
ATOM 616 N N . LYS A 1 75 ? 13.541 14.138 -7.324 1.00 86.50 75 LYS A N 1
ATOM 617 C CA . LYS A 1 75 ? 14.860 13.630 -7.708 1.00 86.50 75 LYS A CA 1
ATOM 618 C C . LYS A 1 75 ? 15.570 14.610 -8.646 1.00 86.50 75 LYS A C 1
ATOM 620 O O . LYS A 1 75 ? 16.704 14.969 -8.366 1.00 86.50 75 LYS A O 1
ATOM 625 N N . LYS A 1 76 ? 14.884 15.098 -9.686 1.00 84.81 76 LYS A N 1
ATOM 626 C CA . LYS A 1 76 ? 15.425 16.083 -10.639 1.00 84.81 76 LYS A CA 1
ATOM 627 C C . LYS A 1 76 ? 15.774 17.415 -9.976 1.00 84.81 76 LYS A C 1
ATOM 629 O O . LYS A 1 76 ? 16.802 17.995 -10.302 1.00 84.81 76 LYS A O 1
ATOM 634 N N . VAL A 1 77 ? 14.929 17.906 -9.065 1.00 87.56 77 VAL A N 1
ATOM 635 C CA . VAL A 1 77 ? 15.204 19.137 -8.300 1.00 87.56 77 VAL A CA 1
ATOM 636 C C . VAL A 1 77 ? 16.469 18.961 -7.466 1.00 87.56 77 VAL A C 1
ATOM 638 O O . VAL A 1 77 ? 17.377 19.778 -7.563 1.00 87.56 77 VAL A O 1
ATOM 641 N N . LYS A 1 78 ? 16.578 17.848 -6.736 1.00 86.19 78 LYS A N 1
ATOM 642 C CA . LYS A 1 78 ? 17.765 17.557 -5.934 1.00 86.19 78 LYS A CA 1
ATOM 643 C C . LYS A 1 78 ? 19.036 17.414 -6.783 1.00 86.19 78 LYS A C 1
ATOM 645 O O . LYS A 1 78 ? 20.083 17.909 -6.399 1.00 86.19 78 LYS A O 1
ATOM 650 N N . GLU A 1 79 ? 18.953 16.757 -7.939 1.00 85.06 79 GLU A N 1
ATOM 651 C CA . GLU A 1 79 ? 20.094 16.623 -8.856 1.00 85.06 79 GLU A CA 1
ATOM 652 C C . GLU A 1 79 ? 20.574 17.981 -9.395 1.00 85.06 79 GLU A C 1
ATOM 654 O O . GLU A 1 79 ? 21.771 18.146 -9.607 1.00 85.06 79 GLU A O 1
ATOM 659 N N . ARG A 1 80 ? 19.675 18.963 -9.573 1.00 81.62 80 ARG A N 1
ATOM 660 C CA . ARG A 1 80 ? 20.043 20.344 -9.936 1.00 81.62 80 ARG A CA 1
ATOM 661 C C . ARG A 1 80 ? 20.722 21.086 -8.786 1.00 81.62 80 ARG A C 1
ATOM 663 O O . ARG A 1 80 ? 21.736 21.734 -9.015 1.00 81.62 80 ARG A O 1
ATOM 670 N N . GLU A 1 81 ? 20.196 20.950 -7.567 1.00 80.12 81 GLU A N 1
ATOM 671 C CA . GLU A 1 81 ? 20.814 21.514 -6.357 1.00 80.12 81 GLU A CA 1
ATOM 672 C C . GLU A 1 81 ? 22.232 20.957 -6.142 1.00 80.12 81 GLU A C 1
ATOM 674 O O . GLU A 1 81 ? 23.176 21.715 -5.931 1.00 80.12 81 GLU A O 1
ATOM 679 N N . ASP A 1 82 ? 22.399 19.635 -6.258 1.00 80.38 82 ASP A N 1
ATOM 680 C CA . ASP A 1 82 ? 23.686 18.952 -6.076 1.00 80.38 82 ASP A CA 1
ATOM 681 C C . ASP A 1 82 ? 24.691 19.275 -7.208 1.00 80.38 82 ASP A C 1
ATOM 683 O O . ASP A 1 82 ? 25.903 19.184 -7.003 1.00 80.38 82 ASP A O 1
ATOM 687 N N . ALA A 1 83 ? 24.214 19.661 -8.398 1.00 81.25 83 ALA A N 1
ATOM 688 C CA . ALA A 1 83 ? 25.049 20.041 -9.541 1.00 81.25 83 ALA A CA 1
ATOM 689 C C . ALA A 1 83 ? 25.600 21.478 -9.466 1.00 81.25 83 ALA A C 1
ATOM 691 O O . ALA A 1 83 ? 26.396 21.856 -10.326 1.00 81.25 83 ALA A O 1
ATOM 692 N N . GLY A 1 84 ? 25.218 22.261 -8.449 1.00 65.62 84 GLY A N 1
ATOM 693 C CA . GLY A 1 84 ? 25.693 23.636 -8.278 1.00 65.62 84 GLY A CA 1
ATOM 694 C C . GLY A 1 84 ? 25.179 24.602 -9.348 1.00 65.62 84 GLY A C 1
ATOM 695 O O . GLY A 1 84 ? 25.856 25.583 -9.642 1.00 65.62 84 GLY A O 1
ATOM 696 N N . ASP A 1 85 ? 24.017 24.316 -9.944 1.00 58.38 85 ASP A N 1
ATOM 697 C CA . ASP A 1 85 ? 23.305 25.276 -10.792 1.00 58.38 85 ASP A CA 1
ATOM 698 C C . ASP A 1 85 ? 22.914 26.459 -9.885 1.00 58.38 85 ASP A C 1
ATOM 700 O O . ASP A 1 85 ? 22.171 26.271 -8.916 1.00 58.38 85 ASP A O 1
ATOM 704 N N . ASP A 1 86 ? 23.475 27.649 -10.123 1.00 52.59 86 ASP A N 1
ATOM 705 C CA . ASP A 1 86 ? 23.231 28.830 -9.291 1.00 52.59 86 ASP A CA 1
ATOM 706 C C . ASP A 1 86 ? 21.724 29.127 -9.247 1.00 52.59 86 ASP A C 1
ATOM 708 O O . ASP A 1 86 ? 21.125 29.606 -10.210 1.00 52.59 86 ASP A O 1
ATOM 712 N N . ILE A 1 87 ? 21.103 28.876 -8.092 1.00 56.31 87 ILE A N 1
ATOM 713 C CA . ILE A 1 87 ? 19.744 29.322 -7.760 1.00 56.31 87 ILE A CA 1
ATOM 714 C C . ILE A 1 87 ? 19.820 30.815 -7.420 1.00 56.31 87 ILE A C 1
ATOM 716 O O . ILE A 1 87 ? 19.529 31.236 -6.302 1.00 56.31 87 ILE A O 1
ATOM 720 N N . ILE A 1 88 ? 20.304 31.631 -8.352 1.00 52.72 88 ILE A N 1
ATOM 721 C CA . ILE A 1 88 ? 20.297 33.082 -8.220 1.00 52.72 88 ILE A CA 1
ATOM 722 C C . ILE A 1 88 ? 19.770 33.667 -9.525 1.00 52.72 88 ILE A C 1
ATOM 724 O O . ILE A 1 88 ? 20.426 33.637 -10.560 1.00 52.72 88 ILE A O 1
ATOM 728 N N . ASP A 1 89 ? 18.585 34.253 -9.375 1.00 46.38 89 ASP A N 1
ATOM 729 C CA . ASP A 1 89 ? 17.922 35.208 -10.258 1.00 46.38 89 ASP A CA 1
ATOM 730 C C . ASP A 1 89 ? 16.932 34.649 -11.290 1.00 46.38 89 ASP A C 1
ATOM 732 O O . ASP A 1 89 ? 17.138 34.679 -12.499 1.00 46.38 89 ASP A O 1
ATOM 736 N N . ASP A 1 90 ? 15.758 34.259 -10.788 1.00 39.22 90 ASP A N 1
ATOM 737 C CA . ASP A 1 90 ? 14.540 34.723 -11.446 1.00 39.22 90 ASP A CA 1
ATOM 738 C C . ASP A 1 90 ? 13.533 35.218 -10.401 1.00 39.22 90 ASP A C 1
ATOM 740 O O . ASP A 1 90 ? 12.673 34.494 -9.896 1.00 39.22 90 ASP A O 1
ATOM 744 N N . ALA A 1 91 ? 13.655 36.503 -10.068 1.00 41.19 91 ALA A N 1
ATOM 745 C CA . ALA A 1 91 ? 12.635 37.289 -9.386 1.00 41.19 91 ALA A CA 1
ATOM 746 C C . ALA A 1 91 ? 11.406 37.570 -10.288 1.00 41.19 91 ALA A C 1
ATOM 748 O O . ALA A 1 91 ? 10.806 38.641 -10.214 1.00 41.19 91 ALA A O 1
ATOM 749 N N . THR A 1 92 ? 10.988 36.595 -11.104 1.00 34.16 92 THR A N 1
ATOM 750 C CA . THR A 1 92 ? 9.625 36.463 -11.639 1.00 34.16 92 THR A CA 1
ATOM 751 C C . THR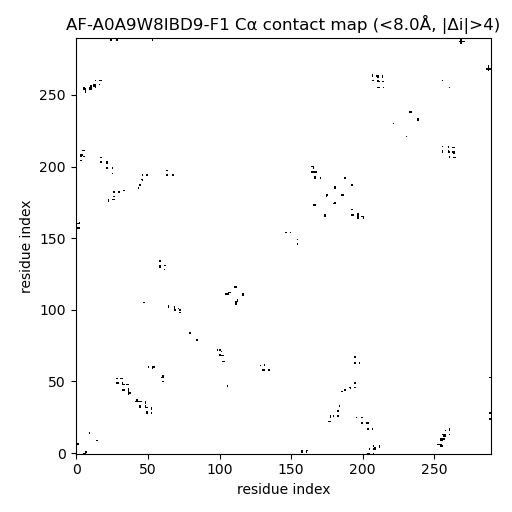 A 1 92 ? 8.968 35.191 -11.088 1.00 34.16 92 THR A C 1
ATOM 753 O O . THR A 1 92 ? 8.526 34.285 -11.792 1.00 34.16 92 THR A O 1
ATOM 756 N N . ALA A 1 93 ? 8.902 35.132 -9.758 1.00 41.72 93 ALA A N 1
ATOM 757 C CA . ALA A 1 93 ? 8.295 34.059 -8.977 1.00 41.72 93 ALA A CA 1
ATOM 758 C C . ALA A 1 93 ? 6.753 34.046 -9.071 1.00 41.72 93 ALA A C 1
ATOM 760 O O . ALA A 1 93 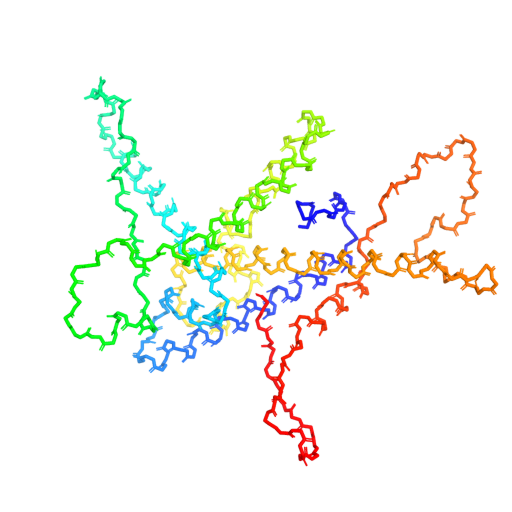? 6.076 34.233 -8.066 1.00 41.72 93 ALA A O 1
ATOM 761 N N . ASP A 1 94 ? 6.202 33.807 -10.266 1.00 38.44 94 ASP A N 1
ATOM 762 C CA . ASP A 1 94 ? 4.751 33.641 -10.468 1.00 38.44 94 ASP A CA 1
ATOM 763 C C . ASP A 1 94 ? 4.363 32.423 -11.333 1.00 38.44 94 ASP A C 1
ATOM 765 O O . ASP A 1 94 ? 3.208 32.271 -11.730 1.00 38.44 94 ASP A O 1
ATOM 769 N N . LYS A 1 95 ? 5.296 31.499 -11.622 1.00 37.66 95 LYS A N 1
ATOM 770 C CA . LYS A 1 95 ? 4.976 30.209 -12.272 1.00 37.66 95 LYS A CA 1
ATOM 771 C C . LYS A 1 95 ? 5.805 29.045 -11.713 1.00 37.66 95 LYS A C 1
ATOM 773 O O . LYS A 1 95 ? 6.851 28.728 -12.275 1.00 37.66 95 LYS A O 1
ATOM 778 N N . PRO A 1 96 ? 5.348 28.339 -10.665 1.00 39.12 96 PRO A N 1
ATOM 779 C CA . PRO A 1 96 ? 6.082 27.210 -10.087 1.00 39.12 96 PRO A CA 1
ATOM 780 C C . PRO A 1 96 ? 5.965 25.888 -10.884 1.00 39.12 96 PRO A C 1
ATOM 782 O O . PRO A 1 96 ? 6.132 24.823 -10.300 1.00 39.12 96 PRO A O 1
ATOM 785 N N . ASP A 1 97 ? 5.662 25.904 -12.190 1.00 45.41 97 ASP A N 1
ATOM 786 C CA . ASP A 1 97 ? 4.878 24.793 -12.762 1.00 45.41 97 ASP A CA 1
ATOM 787 C C . ASP A 1 97 ? 5.317 24.250 -14.134 1.00 45.41 97 ASP A C 1
ATOM 789 O O . ASP A 1 97 ? 4.489 23.983 -15.003 1.00 45.41 97 ASP A O 1
ATOM 793 N N . ARG A 1 98 ? 6.624 24.059 -14.379 1.00 46.00 98 ARG A N 1
ATOM 794 C CA . ARG A 1 98 ? 7.089 23.366 -15.607 1.00 46.00 98 ARG A CA 1
ATOM 795 C C . ARG A 1 98 ? 8.235 22.371 -15.429 1.00 46.00 98 ARG A C 1
ATOM 797 O O . ARG A 1 98 ? 8.972 22.105 -16.377 1.00 46.00 98 ARG A O 1
ATOM 804 N N . VAL A 1 99 ? 8.371 21.728 -14.267 1.00 52.00 99 VAL A N 1
ATOM 805 C CA . VAL A 1 99 ? 9.035 20.413 -14.278 1.00 52.00 99 VAL A CA 1
ATOM 806 C C . VAL A 1 99 ? 8.009 19.431 -14.828 1.00 52.00 99 VAL A C 1
ATOM 808 O O . VAL A 1 99 ? 7.151 18.961 -14.088 1.00 52.00 99 VAL A O 1
ATOM 811 N N . ALA A 1 100 ? 8.056 19.190 -16.141 1.00 57.09 100 ALA A N 1
ATOM 812 C CA . ALA A 1 100 ? 7.113 18.318 -16.834 1.00 57.09 100 ALA A CA 1
ATOM 813 C C . ALA A 1 100 ? 6.971 16.986 -16.080 1.00 57.09 100 ALA A C 1
ATOM 815 O O . ALA A 1 100 ? 7.937 16.219 -15.949 1.00 57.0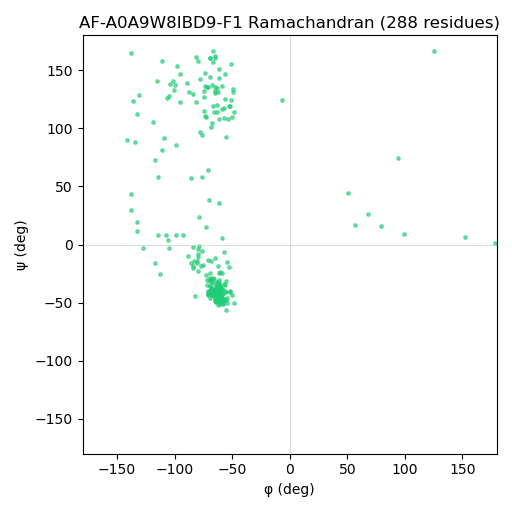9 100 ALA A O 1
ATOM 816 N N . LYS A 1 101 ? 5.769 16.746 -15.544 1.00 60.28 101 LYS A N 1
ATOM 817 C CA . LYS A 1 101 ? 5.409 15.477 -14.917 1.00 60.28 101 LYS A CA 1
ATOM 818 C C . LYS A 1 101 ? 5.470 14.418 -16.012 1.00 60.28 101 LYS A C 1
ATOM 820 O O . LYS A 1 101 ? 4.794 14.533 -17.029 1.00 60.28 101 LYS A O 1
ATOM 825 N N . VAL A 1 102 ? 6.321 13.412 -15.836 1.00 64.69 102 VAL A N 1
ATOM 826 C CA . VAL A 1 102 ? 6.414 12.315 -16.802 1.00 64.69 102 VAL A CA 1
ATOM 827 C C . VAL A 1 102 ? 5.164 11.459 -16.635 1.00 64.69 102 VAL A C 1
ATOM 829 O O . VAL A 1 102 ? 4.995 10.782 -15.621 1.00 64.69 102 VAL A O 1
ATOM 832 N N . LYS A 1 103 ? 4.269 11.512 -17.621 1.00 68.12 103 LYS A N 1
ATOM 833 C CA . LYS A 1 103 ? 3.089 10.651 -17.681 1.00 68.12 103 LYS A CA 1
ATOM 834 C C . LYS A 1 103 ? 3.549 9.245 -18.067 1.00 68.12 103 LYS A C 1
ATOM 836 O O . LYS A 1 103 ? 4.022 9.013 -19.177 1.00 68.12 103 LYS A O 1
ATOM 841 N N . ILE A 1 104 ? 3.466 8.304 -17.127 1.00 71.75 104 ILE A N 1
ATOM 842 C CA . ILE A 1 104 ? 3.799 6.891 -17.374 1.00 71.75 104 ILE A CA 1
ATOM 843 C C . ILE A 1 104 ? 2.752 6.329 -18.341 1.00 71.75 104 ILE A C 1
ATOM 845 O O . ILE A 1 104 ? 1.624 6.103 -17.912 1.00 71.75 104 ILE A O 1
ATOM 849 N N . LYS A 1 105 ? 3.088 6.139 -19.622 1.00 78.81 105 LYS A N 1
ATOM 850 C CA . LYS A 1 105 ? 2.195 5.530 -20.626 1.00 78.81 105 LYS A CA 1
ATOM 851 C C . LYS A 1 105 ? 2.102 4.022 -20.393 1.00 78.81 105 LYS A C 1
ATOM 853 O O . LYS A 1 105 ? 3.136 3.359 -20.317 1.00 78.81 105 LYS A O 1
ATOM 858 N N . LEU A 1 106 ? 0.887 3.489 -20.271 1.00 85.62 106 LEU A N 1
ATOM 859 C CA . LEU A 1 106 ? 0.660 2.063 -20.009 1.00 85.62 106 LEU A CA 1
ATOM 860 C C . LEU A 1 106 ? 0.270 1.336 -21.302 1.00 85.62 106 LEU A C 1
ATOM 862 O O . LEU A 1 106 ? -0.517 1.837 -22.108 1.00 85.62 106 LEU A O 1
ATOM 866 N N . SER A 1 107 ? 0.768 0.117 -21.504 1.00 84.38 107 SER A N 1
ATOM 867 C CA . SER A 1 107 ? 0.555 -0.647 -22.739 1.00 84.38 107 SER A CA 1
ATOM 868 C C . SER A 1 107 ? -0.891 -1.106 -22.945 1.00 84.38 107 SER A C 1
ATOM 870 O O . SER A 1 107 ? -1.233 -1.571 -24.029 1.00 84.38 107 SER A O 1
ATOM 872 N N . TRP A 1 108 ? -1.734 -1.037 -21.910 1.00 86.19 108 TRP A N 1
ATOM 873 C CA . TRP A 1 108 ? -3.156 -1.399 -21.963 1.00 86.19 108 TRP A CA 1
ATOM 874 C C . TRP A 1 108 ? -4.099 -0.189 -21.920 1.00 86.19 108 TRP A C 1
ATOM 876 O O . TRP A 1 108 ? -5.310 -0.373 -21.790 1.00 86.19 108 TRP A O 1
ATOM 886 N N . GLU A 1 109 ? -3.571 1.033 -22.009 1.00 83.38 109 GLU A N 1
ATOM 887 C CA . GLU A 1 109 ? -4.390 2.218 -22.276 1.00 83.38 109 GLU A CA 1
ATOM 888 C C . GLU A 1 109 ? -4.908 2.170 -23.718 1.00 83.38 109 GLU A C 1
ATOM 890 O O . GLU A 1 109 ? -4.214 1.706 -24.625 1.00 83.38 109 GLU A O 1
ATOM 895 N N . LEU A 1 110 ? -6.133 2.653 -23.942 1.00 78.94 110 LEU A N 1
ATOM 896 C CA . LEU A 1 110 ? -6.765 2.621 -25.264 1.00 78.94 110 LEU A CA 1
ATOM 897 C C . LEU A 1 110 ? -5.925 3.375 -26.305 1.00 78.94 110 LEU A C 1
ATOM 899 O O . LEU A 1 110 ? -5.754 2.902 -27.426 1.00 78.94 110 LEU A O 1
ATOM 903 N N . ALA A 1 111 ? -5.321 4.490 -25.893 1.00 78.81 111 ALA A N 1
ATOM 904 C CA . ALA A 1 111 ? -4.414 5.281 -26.714 1.00 78.81 111 ALA A CA 1
ATOM 905 C C . ALA A 1 111 ? -3.162 4.502 -27.157 1.00 78.81 111 ALA A C 1
ATOM 907 O O . ALA A 1 111 ? -2.573 4.835 -28.177 1.00 78.81 111 ALA A O 1
ATOM 908 N N . SER A 1 112 ? -2.747 3.461 -26.430 1.00 81.06 112 SER A N 1
ATOM 909 C CA . SER A 1 112 ? -1.606 2.608 -26.796 1.00 81.06 112 SER A CA 1
ATOM 910 C C . SER A 1 112 ? -1.953 1.555 -27.858 1.00 81.06 112 SER A C 1
ATOM 912 O O . SER A 1 112 ? -1.051 0.885 -28.360 1.00 81.06 112 SER A O 1
ATOM 914 N N . ALA A 1 113 ? -3.233 1.394 -28.219 1.00 81.69 113 ALA A N 1
ATOM 915 C CA . ALA A 1 113 ? -3.661 0.487 -29.288 1.00 81.69 113 ALA A CA 1
ATOM 916 C C . ALA A 1 113 ? -3.371 1.037 -30.696 1.00 81.69 113 ALA A C 1
ATOM 918 O O . ALA A 1 113 ? -3.368 0.276 -31.665 1.00 81.69 113 ALA A O 1
ATOM 919 N N . PHE A 1 114 ? -3.129 2.343 -30.812 1.00 82.56 114 PHE A N 1
ATOM 920 C CA . PHE A 1 114 ? -2.873 3.022 -32.075 1.00 82.56 114 PHE A CA 1
ATOM 921 C C . PHE A 1 114 ? -1.368 3.234 -32.268 1.00 82.56 114 PHE A C 1
ATOM 923 O O . PHE A 1 114 ? -0.648 3.584 -31.337 1.00 82.56 114 PHE A O 1
ATOM 930 N N . SER A 1 115 ? -0.873 2.991 -33.485 1.00 79.81 115 SER A N 1
ATOM 931 C CA . SER A 1 115 ? 0.545 3.179 -33.829 1.00 79.81 115 SER A CA 1
ATOM 932 C C . SER A 1 115 ? 0.941 4.651 -33.930 1.00 79.81 115 SER A C 1
ATOM 934 O O . SER A 1 115 ? 2.108 4.991 -33.759 1.00 79.81 115 SER A O 1
ATOM 936 N N . GLU A 1 116 ? -0.031 5.507 -34.231 1.00 76.62 116 GLU A N 1
ATOM 937 C CA . GLU A 1 116 ? 0.108 6.952 -34.306 1.00 76.62 116 GLU A CA 1
ATOM 938 C C . GLU A 1 116 ? -0.832 7.542 -33.255 1.00 76.62 116 GLU A C 1
ATOM 940 O O . GLU A 1 116 ? -2.053 7.485 -33.393 1.00 76.62 116 GLU A O 1
ATOM 945 N N . ASN A 1 117 ? -0.259 8.029 -32.155 1.00 64.62 117 ASN A N 1
ATOM 946 C CA . ASN A 1 117 ? -1.012 8.806 -31.182 1.00 64.62 117 ASN A CA 1
ATOM 947 C C . ASN A 1 117 ? -1.088 10.234 -31.711 1.00 64.62 117 ASN A C 1
ATOM 949 O O . ASN A 1 117 ? -0.051 10.863 -31.935 1.00 64.62 117 ASN A O 1
ATOM 953 N N . LEU A 1 118 ? -2.308 10.744 -31.875 1.00 65.44 118 LEU A N 1
ATOM 954 C CA . LEU A 1 118 ? -2.516 12.186 -31.898 1.00 65.44 118 LEU A CA 1
ATOM 955 C C . LEU A 1 118 ? -1.954 12.752 -30.586 1.00 65.44 118 LEU A C 1
ATOM 957 O O . LEU A 1 118 ? -1.932 12.049 -29.573 1.00 65.44 118 LEU A O 1
ATOM 961 N N . VAL A 1 119 ? -1.417 13.972 -30.630 1.00 59.12 119 VAL A N 1
ATOM 962 C CA . VAL A 1 119 ? -0.987 14.675 -29.414 1.00 59.12 119 VAL A CA 1
ATOM 963 C C . VAL A 1 119 ? -2.168 14.627 -28.448 1.00 59.12 119 VAL A C 1
ATOM 965 O O . VAL A 1 119 ? -3.264 14.978 -28.874 1.00 59.12 119 VAL A O 1
ATOM 968 N N . ASP A 1 120 ? -1.956 14.103 -27.235 1.00 57.88 120 ASP A N 1
ATOM 969 C CA . ASP A 1 120 ? -2.990 14.045 -26.196 1.00 57.88 120 ASP A CA 1
ATOM 970 C C . ASP A 1 120 ? -3.591 15.460 -26.091 1.00 57.88 120 ASP A C 1
ATOM 972 O O . ASP A 1 120 ? -2.895 16.388 -25.674 1.00 57.88 120 ASP A O 1
ATOM 976 N N . ASP A 1 121 ? -4.838 15.648 -26.534 1.00 51.31 121 ASP A N 1
ATOM 977 C CA . ASP A 1 121 ? -5.616 16.801 -26.100 1.00 51.31 121 ASP A CA 1
ATOM 978 C C . ASP A 1 121 ? -5.818 16.567 -24.597 1.00 51.31 121 ASP A C 1
ATOM 980 O O . ASP A 1 121 ? -6.422 15.569 -24.198 1.00 51.31 121 ASP A O 1
ATOM 984 N N . ASP A 1 122 ? -5.231 17.433 -23.765 1.00 55.88 122 ASP A N 1
ATOM 985 C CA . ASP A 1 122 ? -5.167 17.304 -22.297 1.00 55.88 122 ASP A CA 1
ATOM 986 C C . ASP A 1 122 ? -6.559 17.181 -21.619 1.00 55.88 122 ASP A C 1
ATOM 988 O O . ASP A 1 122 ? -6.631 16.919 -20.421 1.00 55.88 122 ASP A O 1
ATOM 992 N N . ASP A 1 123 ? -7.653 17.330 -22.376 1.00 53.38 123 ASP A N 1
ATOM 993 C CA . ASP A 1 123 ? -9.040 17.407 -21.907 1.00 53.38 123 ASP A CA 1
ATOM 994 C C . ASP A 1 123 ? -9.726 16.031 -21.675 1.00 53.38 123 ASP A C 1
ATOM 996 O O . ASP A 1 123 ? -10.723 15.958 -20.959 1.00 53.38 123 ASP A O 1
ATOM 1000 N N . GLU A 1 124 ? -9.248 14.912 -22.253 1.00 49.50 124 GLU A N 1
ATOM 1001 C CA . GLU A 1 124 ? -9.923 13.592 -22.109 1.00 49.50 124 GLU A CA 1
ATOM 1002 C C . GLU A 1 124 ? -9.570 12.825 -20.813 1.00 49.50 124 GLU A C 1
ATOM 1004 O O . GLU A 1 124 ? -10.274 11.882 -20.442 1.00 49.50 124 GLU A O 1
ATOM 1009 N N . ASP A 1 125 ? -8.520 13.226 -20.089 1.00 54.66 125 ASP A N 1
ATOM 1010 C CA . ASP A 1 125 ? -8.105 12.598 -18.820 1.00 54.66 125 ASP A CA 1
ATOM 1011 C C . ASP A 1 125 ? -8.863 13.124 -17.585 1.00 54.66 125 ASP A C 1
ATOM 1013 O O . ASP A 1 125 ? -8.626 12.651 -16.465 1.00 54.66 125 ASP A O 1
ATOM 1017 N N . ASP A 1 126 ? -9.766 14.091 -17.761 1.00 59.91 126 ASP A N 1
ATOM 1018 C CA . ASP A 1 126 ? -10.362 14.848 -16.660 1.00 59.91 126 ASP A CA 1
ATOM 1019 C C . ASP A 1 126 ? -11.149 13.961 -15.681 1.00 59.91 126 ASP A C 1
ATOM 1021 O O . ASP A 1 126 ? -10.909 14.017 -14.477 1.00 59.91 126 ASP A O 1
ATOM 1025 N N . ASP A 1 127 ? -12.027 13.070 -16.148 1.00 62.12 127 ASP A N 1
ATOM 1026 C CA . ASP A 1 127 ? -12.922 12.322 -15.247 1.00 62.12 127 ASP A CA 1
ATOM 1027 C C . ASP A 1 127 ? -12.183 11.327 -14.326 1.00 62.12 127 ASP A C 1
ATOM 1029 O O . ASP A 1 127 ? -12.470 11.233 -13.129 1.00 62.12 127 ASP A O 1
ATOM 1033 N N . GLU A 1 128 ? -11.193 10.591 -14.843 1.00 61.50 128 GLU A N 1
ATOM 1034 C CA . GLU A 1 128 ? -10.400 9.659 -14.025 1.00 61.50 128 GLU A CA 1
ATOM 1035 C C . GLU A 1 128 ? -9.445 10.398 -13.081 1.00 61.50 128 GLU A C 1
ATOM 1037 O O . GLU A 1 128 ? -9.222 9.967 -11.941 1.00 61.50 128 GLU A O 1
ATOM 1042 N N . MET A 1 129 ? -8.910 11.535 -13.527 1.00 63.38 129 MET A N 1
ATOM 1043 C CA . MET A 1 129 ? -8.090 12.403 -12.692 1.00 63.38 129 MET A CA 1
ATOM 1044 C C . MET A 1 129 ? -8.907 13.000 -11.540 1.00 63.38 129 MET A C 1
ATOM 1046 O O . MET A 1 129 ? -8.415 13.034 -10.407 1.00 63.38 129 MET A O 1
ATOM 1050 N N . LEU A 1 130 ? -10.170 13.364 -11.785 1.00 70.06 130 LEU A N 1
ATOM 1051 C CA . LEU A 1 130 ? -11.102 13.859 -10.770 1.00 70.06 130 LEU A CA 1
ATOM 1052 C C . LEU A 1 130 ? -11.381 12.820 -9.674 1.00 70.06 130 LEU A C 1
ATOM 1054 O O . LEU A 1 130 ? -11.380 13.171 -8.491 1.00 70.06 130 LEU A O 1
ATOM 1058 N N . ASP A 1 131 ? -11.558 11.542 -10.017 1.00 70.25 131 ASP A N 1
ATOM 1059 C CA . ASP A 1 131 ? -11.786 10.475 -9.030 1.00 70.25 131 ASP A CA 1
ATOM 1060 C C . ASP A 1 131 ? -10.561 10.239 -8.131 1.00 70.25 131 ASP A C 1
ATOM 1062 O O . ASP A 1 131 ? -10.683 10.097 -6.907 1.00 70.25 131 ASP A O 1
ATOM 1066 N N . ALA A 1 132 ? -9.356 10.232 -8.711 1.00 69.19 132 ALA A N 1
ATOM 1067 C CA . ALA A 1 132 ? -8.119 10.115 -7.937 1.00 69.19 132 ALA A CA 1
ATOM 1068 C C . ALA A 1 132 ? -7.878 11.349 -7.054 1.00 69.19 132 ALA A C 1
ATOM 1070 O O . ALA A 1 132 ? -7.494 11.216 -5.885 1.00 69.19 132 ALA A O 1
ATOM 1071 N N . GLN A 1 133 ? -8.157 12.540 -7.584 1.00 77.75 133 GLN A N 1
ATOM 1072 C CA . GLN A 1 133 ? -8.083 13.791 -6.840 1.00 77.75 133 GLN A CA 1
ATOM 1073 C C . GLN A 1 133 ? -9.089 13.806 -5.684 1.00 77.75 133 GLN A C 1
ATOM 1075 O O . GLN A 1 133 ? -8.743 14.209 -4.574 1.00 77.75 133 GLN A O 1
ATOM 1080 N N . SER A 1 134 ? -10.301 13.298 -5.903 1.00 83.00 134 SER A N 1
ATOM 1081 C CA . SER A 1 134 ? -11.333 13.154 -4.876 1.00 83.00 134 SER A CA 1
ATOM 1082 C C . SER A 1 134 ? -10.892 12.224 -3.736 1.00 83.00 134 SER A C 1
ATOM 1084 O O . SER A 1 134 ? -11.012 12.596 -2.564 1.00 83.00 134 SER A O 1
ATOM 1086 N N . ASP A 1 135 ? -10.299 11.057 -4.033 1.00 82.25 135 ASP A N 1
ATOM 1087 C CA . ASP A 1 135 ? -9.750 10.161 -2.994 1.00 82.25 135 ASP A CA 1
ATOM 1088 C C . ASP A 1 135 ? -8.589 10.813 -2.226 1.00 82.25 135 ASP A C 1
ATOM 1090 O O . ASP A 1 135 ? -8.528 10.736 -0.995 1.00 82.25 135 ASP A O 1
ATOM 1094 N N . SER A 1 136 ? -7.696 11.515 -2.931 1.00 82.00 136 SER A N 1
ATOM 1095 C CA . SER A 1 136 ? -6.585 12.254 -2.320 1.00 82.00 136 SER A CA 1
ATOM 1096 C C . SER A 1 136 ? -7.087 13.342 -1.361 1.00 82.00 136 SER A C 1
ATOM 1098 O O . SER A 1 136 ? -6.660 13.405 -0.203 1.00 82.00 136 SER A O 1
ATOM 1100 N N . LEU A 1 137 ? -8.073 14.137 -1.793 1.00 86.25 137 LEU A N 1
ATOM 1101 C CA . LEU A 1 137 ? -8.725 15.162 -0.971 1.00 86.25 137 LEU A CA 1
ATOM 1102 C C . LEU A 1 137 ? -9.441 14.560 0.238 1.00 86.25 137 LEU A C 1
ATOM 1104 O O . LEU A 1 137 ? -9.371 15.110 1.337 1.00 86.25 137 LEU A O 1
ATOM 1108 N N . LYS A 1 138 ? -10.100 13.412 0.069 1.00 88.19 138 LYS A N 1
ATOM 1109 C CA . LYS A 1 138 ? -10.747 12.701 1.173 1.00 88.19 138 LYS A CA 1
ATOM 1110 C C . LYS A 1 138 ? -9.730 12.256 2.225 1.00 88.19 138 LYS A C 1
ATOM 1112 O O . LYS A 1 138 ? -9.944 12.511 3.406 1.00 88.19 138 LYS A O 1
ATOM 1117 N N . ARG A 1 139 ? -8.608 11.652 1.819 1.00 85.38 139 ARG A N 1
ATOM 1118 C CA . ARG A 1 139 ? -7.535 11.242 2.746 1.00 85.38 139 ARG A CA 1
ATOM 1119 C C . ARG A 1 139 ? -6.910 12.435 3.466 1.00 85.38 139 ARG A C 1
ATOM 1121 O O . ARG A 1 139 ? -6.542 12.314 4.633 1.00 85.38 139 ARG A O 1
ATOM 1128 N N . LEU A 1 140 ? -6.786 13.574 2.782 1.00 88.44 140 LEU A N 1
ATOM 1129 C CA . LEU A 1 140 ? -6.309 14.814 3.393 1.00 88.44 140 LEU A CA 1
ATOM 1130 C C . LEU A 1 140 ? -7.293 15.313 4.456 1.00 88.44 140 LEU A C 1
ATOM 1132 O O . LEU A 1 140 ? -6.889 15.558 5.587 1.00 88.44 140 LEU A O 1
ATOM 1136 N N . ARG A 1 141 ? -8.589 15.343 4.135 1.00 90.62 141 ARG A N 1
ATOM 1137 C CA . ARG A 1 141 ? -9.648 15.704 5.083 1.00 90.62 141 ARG A CA 1
ATOM 1138 C C . ARG A 1 141 ? -9.688 14.777 6.301 1.00 90.62 141 ARG A C 1
ATOM 1140 O O . ARG A 1 141 ? -9.835 15.256 7.421 1.00 90.62 141 ARG A O 1
ATOM 1147 N N . ASP A 1 142 ? -9.554 13.468 6.096 1.00 88.75 142 ASP A N 1
ATOM 1148 C CA . ASP A 1 142 ? -9.527 12.490 7.189 1.00 88.75 142 ASP A CA 1
ATOM 1149 C C . ASP A 1 142 ? -8.306 12.718 8.106 1.00 88.75 142 ASP A C 1
ATOM 1151 O O . ASP A 1 142 ? -8.420 12.620 9.328 1.00 88.75 142 ASP A O 1
ATOM 1155 N N . ALA A 1 143 ? -7.149 13.083 7.539 1.00 88.25 143 ALA A N 1
ATOM 1156 C CA . ALA A 1 143 ? -5.961 13.446 8.311 1.00 88.25 143 ALA A CA 1
ATOM 1157 C C . ALA A 1 143 ? -6.133 14.772 9.077 1.00 88.25 143 ALA A C 1
ATOM 1159 O O . ALA A 1 143 ? -5.697 14.872 10.226 1.00 88.25 143 ALA A O 1
ATOM 1160 N N . ASP A 1 144 ? -6.792 15.767 8.485 1.00 91.19 144 ASP A N 1
ATOM 1161 C CA . ASP A 1 144 ? -7.090 17.042 9.147 1.00 91.19 144 ASP A CA 1
ATOM 1162 C C . ASP A 1 144 ? -8.044 16.844 10.333 1.00 91.19 144 ASP A C 1
ATOM 1164 O O . ASP A 1 144 ? -7.821 17.389 11.414 1.00 91.19 144 ASP A O 1
ATOM 1168 N N . GLU A 1 145 ? -9.068 15.998 10.182 1.00 90.25 145 GLU A N 1
ATOM 1169 C CA . GLU A 1 145 ? -10.004 15.685 11.269 1.00 90.25 145 GLU A CA 1
ATOM 1170 C C . GLU A 1 145 ? -9.295 15.004 12.449 1.00 90.25 145 GLU A C 1
ATOM 1172 O O . GLU A 1 145 ? -9.568 15.312 13.610 1.00 90.25 145 GLU A O 1
ATOM 1177 N N . VAL A 1 146 ? -8.340 14.113 12.161 1.00 87.12 146 VAL A N 1
ATOM 1178 C CA . VAL A 1 146 ? -7.529 13.438 13.184 1.00 87.12 146 VAL A CA 1
ATOM 1179 C C . VAL A 1 146 ? -6.574 14.411 13.882 1.00 87.12 146 VAL A C 1
ATOM 1181 O O . VAL A 1 146 ? -6.407 14.331 15.098 1.00 87.12 146 VAL A O 1
ATOM 1184 N N . THR A 1 147 ? -5.965 15.342 13.146 1.00 89.62 147 THR A N 1
ATOM 1185 C CA . THR A 1 147 ? -4.940 16.249 13.691 1.00 89.62 147 THR A CA 1
ATOM 1186 C C . THR A 1 147 ? -5.510 17.484 14.391 1.00 89.62 147 THR A C 1
ATOM 1188 O O . THR A 1 147 ? -4.826 18.075 15.223 1.00 89.62 147 THR A O 1
ATOM 1191 N N . LYS A 1 148 ? -6.779 17.841 14.150 1.00 90.62 148 LYS A N 1
ATOM 1192 C CA . LYS A 1 148 ? -7.447 19.024 14.726 1.00 90.62 148 LYS A CA 1
ATOM 1193 C C . LYS A 1 148 ? -7.428 19.098 16.256 1.00 90.62 148 LYS A C 1
ATOM 1195 O O . LYS A 1 148 ? -7.447 20.194 16.811 1.00 90.62 148 LYS A O 1
ATOM 1200 N N . GLN A 1 149 ? -7.450 17.952 16.933 1.00 85.56 149 GLN A N 1
ATOM 1201 C CA . GLN A 1 149 ? -7.488 17.869 18.400 1.00 85.56 149 GLN A CA 1
ATOM 1202 C C . GLN A 1 149 ? -6.147 17.437 19.008 1.00 85.56 149 GLN A C 1
ATOM 1204 O O . GLN A 1 149 ? -6.0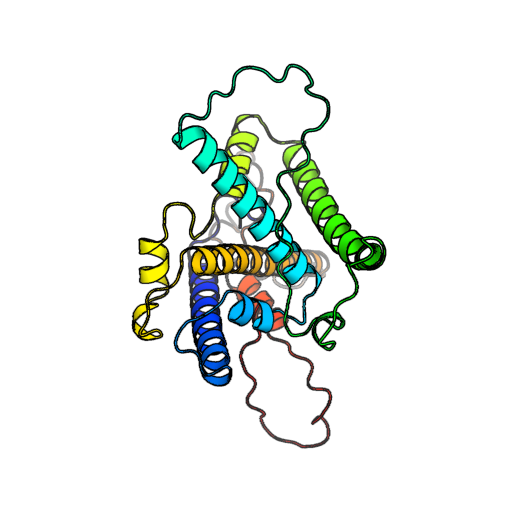68 17.258 20.220 1.00 85.56 149 GLN A O 1
ATOM 1209 N N . MET A 1 150 ? -5.107 17.260 18.187 1.00 89.56 150 MET A N 1
ATOM 1210 C CA . MET A 1 150 ? -3.796 16.834 18.664 1.00 89.56 150 MET A CA 1
ATOM 1211 C C . MET A 1 150 ? -3.041 17.991 19.309 1.00 89.56 150 MET A C 1
ATOM 1213 O O . MET A 1 150 ? -3.059 19.131 18.839 1.00 89.56 150 MET A O 1
ATOM 1217 N N . THR A 1 151 ? -2.315 17.676 20.372 1.00 92.12 151 THR A N 1
ATOM 1218 C CA . THR A 1 151 ? -1.269 18.552 20.897 1.00 92.12 151 THR A CA 1
ATOM 1219 C C . THR A 1 151 ? -0.105 18.656 19.907 1.00 92.12 151 THR A C 1
ATOM 1221 O O . THR A 1 151 ? 0.024 17.865 18.970 1.00 92.12 151 THR A O 1
ATOM 1224 N N . ARG A 1 152 ? 0.789 19.629 20.122 1.00 92.69 152 ARG A N 1
ATOM 1225 C CA . ARG A 1 152 ? 1.992 19.796 19.292 1.00 92.69 152 ARG A CA 1
ATOM 1226 C C . ARG A 1 152 ? 2.824 18.512 19.226 1.00 92.69 152 ARG A C 1
ATOM 1228 O O . ARG A 1 152 ? 3.245 18.129 18.139 1.00 92.69 152 ARG A O 1
ATOM 1235 N N . ASP A 1 153 ? 3.049 17.867 20.366 1.00 92.25 153 ASP A N 1
ATOM 1236 C CA . ASP A 1 153 ? 3.916 16.689 20.449 1.00 92.25 153 ASP A CA 1
ATOM 1237 C C . ASP A 1 153 ? 3.265 15.472 19.778 1.00 92.25 153 ASP A C 1
ATOM 1239 O O . ASP A 1 153 ? 3.919 14.753 19.021 1.00 92.25 153 ASP A O 1
ATOM 1243 N N . GLU A 1 154 ? 1.953 15.294 19.958 1.00 90.12 154 GLU A N 1
ATOM 1244 C CA . GLU A 1 154 ? 1.179 14.263 19.255 1.00 90.12 154 GLU A CA 1
ATOM 1245 C C . GLU A 1 154 ? 1.179 14.486 17.740 1.00 90.12 154 GLU A C 1
ATOM 1247 O O . GLU A 1 154 ? 1.346 13.531 16.981 1.00 90.12 154 GLU A O 1
ATOM 1252 N N . TYR A 1 155 ? 1.046 15.737 17.287 1.00 93.00 155 TYR A N 1
ATOM 1253 C CA . TYR A 1 155 ? 1.100 16.076 15.867 1.00 93.00 155 TYR A CA 1
ATOM 1254 C C . TYR A 1 155 ? 2.479 15.796 15.260 1.00 93.00 155 TYR A C 1
ATOM 1256 O O . TYR A 1 155 ? 2.563 15.220 14.172 1.00 93.00 155 TYR A O 1
ATOM 1264 N N . VAL A 1 156 ? 3.566 16.157 15.956 1.00 93.75 156 VAL A N 1
ATOM 1265 C CA . VAL A 1 156 ? 4.935 15.840 15.515 1.00 93.75 156 VAL A CA 1
ATOM 1266 C C . VAL A 1 156 ? 5.087 14.329 15.361 1.00 93.75 156 VAL A C 1
ATOM 1268 O O . VAL A 1 156 ? 5.455 13.868 14.278 1.00 93.75 156 VAL A O 1
ATOM 1271 N N . HIS A 1 157 ? 4.697 13.554 16.374 1.00 91.88 157 HIS A N 1
ATOM 1272 C CA . HIS A 1 157 ? 4.760 12.095 16.314 1.00 91.88 157 HIS A CA 1
ATOM 1273 C C . HIS A 1 157 ? 3.904 11.511 15.174 1.00 91.88 157 HIS A C 1
ATOM 1275 O O . HIS A 1 157 ? 4.370 10.670 14.401 1.00 91.88 157 HIS A O 1
ATOM 1281 N N . TYR A 1 158 ? 2.671 11.998 15.001 1.00 92.94 158 TYR A N 1
ATOM 1282 C CA . TYR A 1 158 ? 1.793 11.600 13.898 1.00 92.94 158 TYR A CA 1
ATOM 1283 C C . TYR A 1 158 ? 2.420 11.894 12.530 1.00 92.94 158 TYR A C 1
ATOM 1285 O O . TYR A 1 158 ? 2.372 11.049 11.631 1.00 92.94 158 TYR A O 1
ATOM 1293 N N . SER A 1 159 ? 3.051 13.060 12.370 1.00 92.81 159 SER A N 1
ATOM 1294 C CA . SER A 1 159 ? 3.706 13.454 11.122 1.00 92.81 159 SER A CA 1
ATOM 1295 C C . SER A 1 159 ? 4.885 12.536 10.768 1.00 92.81 159 SER A C 1
ATOM 1297 O O . SER A 1 159 ? 5.005 12.121 9.612 1.00 92.81 159 SER A O 1
ATOM 1299 N N . GLU A 1 160 ? 5.688 12.125 11.756 1.00 92.44 160 GLU A N 1
ATOM 1300 C CA . GLU A 1 160 ? 6.777 11.159 11.580 1.00 92.44 160 GLU A CA 1
ATOM 1301 C C . GLU A 1 160 ? 6.240 9.780 11.178 1.00 92.44 160 GLU A C 1
ATOM 1303 O O . GLU A 1 160 ? 6.723 9.172 10.218 1.00 92.44 160 GLU A O 1
ATOM 1308 N N . CYS A 1 161 ? 5.190 9.300 11.854 1.00 92.44 161 CYS A N 1
ATOM 1309 C CA . CYS A 1 161 ? 4.540 8.036 11.511 1.00 92.44 161 CYS A CA 1
ATOM 1310 C C . CYS A 1 161 ? 3.904 8.056 10.113 1.00 92.44 161 CYS A C 1
ATOM 1312 O O . CYS A 1 161 ? 3.913 7.030 9.433 1.00 92.44 161 CYS A O 1
ATOM 1314 N N . ARG A 1 162 ? 3.369 9.199 9.664 1.00 90.81 162 ARG A N 1
ATOM 1315 C CA . ARG A 1 162 ? 2.782 9.369 8.323 1.00 90.81 162 ARG A CA 1
ATOM 1316 C C . ARG A 1 162 ? 3.831 9.355 7.214 1.00 90.81 162 ARG A C 1
ATOM 1318 O O . ARG A 1 162 ? 3.532 8.915 6.108 1.00 90.81 162 ARG A O 1
ATOM 1325 N N . GLN A 1 163 ? 5.047 9.816 7.498 1.00 89.12 163 GLN A N 1
ATOM 1326 C CA . GLN A 1 163 ? 6.165 9.793 6.549 1.00 89.12 163 GLN A CA 1
ATOM 1327 C C . GLN A 1 163 ? 6.943 8.469 6.560 1.00 89.12 163 GLN A C 1
ATOM 1329 O O . GLN A 1 163 ? 7.719 8.196 5.638 1.00 89.12 163 GLN A O 1
ATOM 1334 N N . ALA A 1 164 ? 6.760 7.638 7.588 1.00 89.56 164 ALA A N 1
ATOM 1335 C CA . ALA A 1 164 ? 7.424 6.350 7.689 1.00 89.56 164 ALA A CA 1
ATOM 1336 C C . ALA A 1 164 ? 7.006 5.410 6.544 1.00 89.56 164 ALA A C 1
ATOM 1338 O O . ALA A 1 164 ? 5.828 5.242 6.236 1.00 89.56 164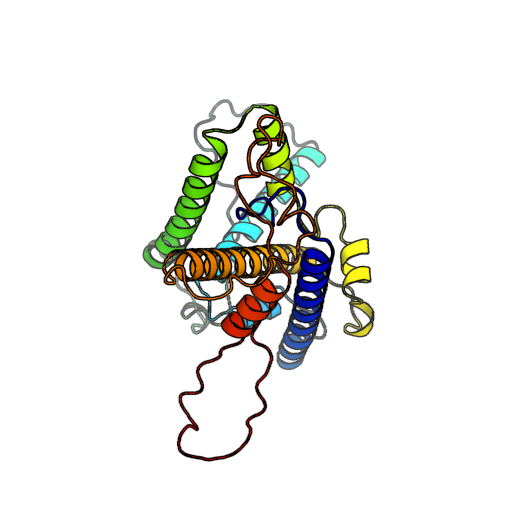 ALA A O 1
ATOM 1339 N N . SER A 1 165 ? 7.988 4.741 5.936 1.00 91.62 165 SER A N 1
ATOM 1340 C CA . SER A 1 165 ? 7.753 3.725 4.907 1.00 91.62 165 SER A CA 1
ATOM 1341 C C . SER A 1 165 ? 8.657 2.511 5.103 1.00 91.62 165 SER A C 1
ATOM 1343 O O . SER A 1 165 ? 9.653 2.557 5.834 1.00 91.62 165 SER A O 1
ATOM 1345 N N . PHE A 1 166 ? 8.314 1.418 4.421 1.00 92.69 166 PHE A N 1
ATOM 1346 C CA . PHE A 1 166 ? 9.098 0.183 4.437 1.00 92.69 166 PHE A CA 1
ATOM 1347 C C . PHE A 1 166 ? 10.468 0.336 3.766 1.00 92.69 166 PHE A C 1
ATOM 1349 O O . PHE A 1 166 ? 11.417 -0.351 4.146 1.00 92.69 166 PHE A O 1
ATOM 1356 N N . THR A 1 167 ? 10.588 1.236 2.788 1.00 93.44 167 THR A N 1
ATOM 1357 C CA . THR A 1 167 ? 11.748 1.284 1.890 1.00 93.44 167 THR A CA 1
ATOM 1358 C C . THR A 1 167 ? 12.611 2.527 2.067 1.00 93.44 167 THR A C 1
ATOM 1360 O O . THR A 1 167 ? 13.816 2.448 1.838 1.00 93.44 167 THR A O 1
ATOM 1363 N N . PHE A 1 168 ? 12.075 3.650 2.559 1.00 90.56 168 PHE A N 1
ATOM 1364 C CA . PHE A 1 168 ? 12.848 4.888 2.705 1.00 90.56 168 PHE A CA 1
ATOM 1365 C C . PHE A 1 168 ? 14.098 4.687 3.573 1.00 90.56 168 PHE A C 1
ATOM 1367 O O . PHE A 1 168 ? 14.010 4.347 4.755 1.00 90.56 168 PHE A O 1
ATOM 1374 N N . ARG A 1 169 ? 15.276 4.891 2.962 1.00 89.38 169 ARG A N 1
ATOM 1375 C CA . ARG A 1 169 ? 16.610 4.663 3.558 1.00 89.38 169 ARG A CA 1
ATOM 1376 C C . ARG A 1 169 ? 16.837 3.231 4.079 1.00 89.38 169 ARG A C 1
ATOM 1378 O O . ARG A 1 169 ? 17.758 2.999 4.857 1.00 89.38 169 ARG A O 1
ATOM 1385 N N . LYS A 1 170 ? 16.018 2.259 3.660 1.00 92.56 170 LYS A N 1
ATOM 1386 C CA . LYS A 1 170 ? 16.013 0.876 4.171 1.00 92.56 170 LYS A CA 1
ATOM 1387 C C . LYS A 1 170 ? 15.996 -0.187 3.063 1.00 92.56 170 LYS A C 1
ATOM 1389 O O . LYS A 1 170 ? 15.720 -1.349 3.350 1.00 92.56 170 LYS A O 1
ATOM 1394 N N . ASN A 1 171 ? 16.375 0.157 1.827 1.00 91.25 171 ASN A N 1
ATOM 1395 C CA . ASN A 1 171 ? 16.326 -0.748 0.664 1.00 91.25 171 ASN A CA 1
ATOM 1396 C C . ASN A 1 171 ? 16.991 -2.113 0.917 1.00 91.25 171 ASN A C 1
ATOM 1398 O O . ASN A 1 171 ? 16.431 -3.140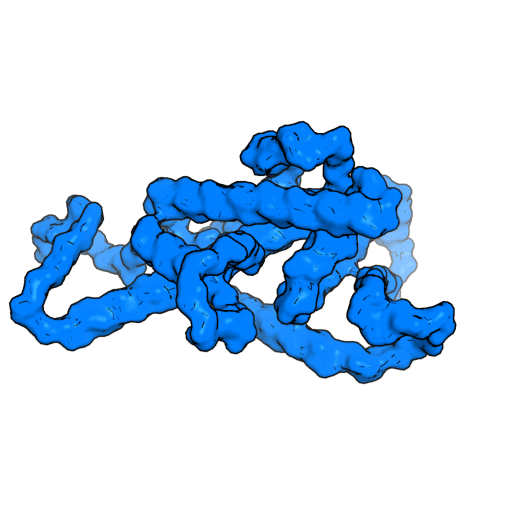 0.551 1.00 91.25 171 ASN A O 1
ATOM 1402 N N . LYS A 1 172 ? 18.173 -2.148 1.553 1.00 91.88 172 LYS A N 1
ATOM 1403 C CA . LYS A 1 172 ? 18.864 -3.413 1.868 1.00 91.88 172 LYS A CA 1
ATOM 1404 C C . LYS A 1 172 ? 18.034 -4.285 2.815 1.00 91.88 172 LYS A C 1
ATOM 1406 O O . LYS A 1 172 ? 17.731 -5.423 2.485 1.00 91.88 172 LYS A O 1
ATOM 1411 N N . ARG A 1 173 ? 17.596 -3.715 3.943 1.00 93.88 173 ARG A N 1
ATOM 1412 C CA . ARG A 1 173 ? 16.788 -4.424 4.944 1.00 93.88 173 ARG A CA 1
ATOM 1413 C C . ARG A 1 173 ? 15.471 -4.928 4.355 1.00 93.88 173 ARG A C 1
ATOM 1415 O O . ARG A 1 173 ? 15.060 -6.028 4.690 1.00 93.88 173 ARG A O 1
ATOM 1422 N N . PHE A 1 174 ? 14.839 -4.157 3.470 1.00 95.12 174 PHE A N 1
ATOM 1423 C CA . PHE A 1 174 ? 13.610 -4.565 2.790 1.00 95.12 174 PHE A CA 1
ATOM 1424 C C . PHE A 1 174 ? 13.828 -5.753 1.839 1.00 95.12 174 PHE A C 1
ATOM 1426 O O . PHE A 1 174 ? 13.041 -6.698 1.849 1.00 95.12 174 PHE A O 1
ATOM 1433 N N . ARG A 1 175 ? 14.925 -5.746 1.064 1.00 92.81 175 ARG A N 1
ATOM 1434 C CA . ARG A 1 175 ? 15.302 -6.865 0.180 1.00 92.81 175 ARG A CA 1
ATOM 1435 C C . ARG A 1 175 ? 15.568 -8.151 0.969 1.00 92.81 175 ARG A C 1
ATOM 1437 O O . ARG A 1 175 ? 15.059 -9.206 0.591 1.00 92.81 175 ARG A O 1
ATOM 1444 N N . ASP A 1 176 ? 16.305 -8.043 2.074 1.00 93.56 176 ASP A N 1
ATOM 1445 C CA . ASP A 1 176 ? 16.629 -9.176 2.950 1.00 93.56 176 ASP A CA 1
ATOM 1446 C C . ASP A 1 176 ? 15.371 -9.704 3.661 1.00 93.56 176 ASP A C 1
ATOM 1448 O O . ASP A 1 176 ? 15.125 -10.909 3.695 1.00 93.56 176 ASP A O 1
ATOM 1452 N N . TRP A 1 177 ? 14.522 -8.799 4.161 1.00 95.38 177 TRP A N 1
ATOM 1453 C CA . TRP A 1 177 ? 13.246 -9.130 4.798 1.00 95.38 177 TRP A CA 1
ATOM 1454 C C . TRP A 1 177 ? 12.321 -9.911 3.858 1.00 95.38 177 TRP A C 1
ATOM 1456 O O . TRP A 1 177 ? 11.830 -10.975 4.225 1.00 95.38 177 TRP A O 1
ATOM 1466 N N . ALA A 1 178 ? 12.147 -9.468 2.612 1.00 93.56 178 ALA A N 1
ATOM 1467 C CA . ALA A 1 178 ? 11.346 -10.197 1.626 1.00 93.56 178 ALA A CA 1
ATOM 1468 C C . ALA A 1 178 ? 12.063 -11.434 1.040 1.00 93.56 178 ALA A C 1
ATOM 1470 O O . ALA A 1 178 ? 11.450 -12.191 0.293 1.00 93.56 178 ALA A O 1
ATOM 1471 N N . ASN A 1 179 ? 13.338 -11.664 1.384 1.00 92.00 179 ASN A N 1
ATOM 1472 C CA . ASN A 1 179 ? 14.184 -12.725 0.833 1.00 92.00 179 ASN A CA 1
ATOM 1473 C C . ASN A 1 179 ? 14.176 -12.752 -0.713 1.00 92.00 179 ASN A C 1
ATOM 1475 O O . ASN A 1 179 ? 14.047 -13.801 -1.344 1.00 92.00 179 ASN A O 1
ATOM 1479 N N . MET A 1 180 ? 14.282 -11.572 -1.333 1.00 89.06 180 MET A N 1
ATOM 1480 C CA . MET A 1 180 ? 14.055 -11.403 -2.777 1.00 89.06 180 MET A CA 1
ATOM 1481 C C . MET A 1 180 ? 15.035 -12.206 -3.642 1.00 89.06 180 MET A C 1
ATOM 1483 O O . MET A 1 180 ? 14.644 -12.705 -4.693 1.00 89.06 180 MET A O 1
ATOM 1487 N N . SER A 1 181 ? 16.279 -12.381 -3.187 1.00 88.06 181 SER A N 1
ATOM 1488 C CA . SER A 1 181 ? 17.318 -13.142 -3.899 1.00 88.06 181 SER A CA 1
ATOM 1489 C C . SER A 1 181 ? 16.977 -14.623 -4.085 1.00 88.06 181 SER A C 1
ATOM 1491 O O . SER A 1 181 ? 17.581 -15.281 -4.921 1.00 88.06 181 SER A O 1
ATOM 1493 N N . SER A 1 182 ? 16.026 -15.160 -3.313 1.00 89.38 182 SER A N 1
ATOM 1494 C CA . SER A 1 182 ? 15.555 -16.541 -3.484 1.00 89.38 182 SER A CA 1
ATOM 1495 C C . SER A 1 182 ? 14.540 -16.693 -4.621 1.00 89.38 182 SER A C 1
ATOM 1497 O O . SER A 1 182 ? 14.274 -17.811 -5.051 1.00 89.38 182 SER A O 1
ATOM 1499 N N . TYR A 1 183 ? 13.960 -15.585 -5.093 1.00 86.88 183 TYR A N 1
ATOM 1500 C CA . TYR A 1 183 ? 12.897 -15.575 -6.105 1.00 86.88 183 TYR A CA 1
ATOM 1501 C C . TYR A 1 183 ? 13.300 -14.857 -7.396 1.00 86.88 183 TYR A C 1
ATOM 1503 O O . TYR A 1 183 ? 12.622 -15.000 -8.410 1.00 86.88 183 TYR A O 1
ATOM 1511 N N . LEU A 1 184 ? 14.377 -14.068 -7.359 1.00 86.00 184 LEU A N 1
ATOM 1512 C CA . LEU A 1 184 ? 14.862 -13.271 -8.477 1.00 86.00 184 LEU A CA 1
ATOM 1513 C C . LEU A 1 184 ? 16.360 -13.478 -8.679 1.00 86.00 184 LEU A C 1
ATOM 1515 O O . LEU A 1 184 ? 17.152 -13.239 -7.770 1.00 86.00 184 LEU A O 1
ATOM 1519 N N . ASP A 1 185 ? 16.745 -13.789 -9.915 1.00 79.56 185 ASP A N 1
ATOM 1520 C CA . ASP A 1 185 ? 18.156 -13.883 -10.311 1.00 79.56 185 ASP A CA 1
ATOM 1521 C C . ASP A 1 185 ? 18.803 -12.501 -10.517 1.00 79.56 185 ASP A C 1
ATOM 1523 O O . ASP A 1 185 ? 20.025 -12.370 -10.556 1.00 79.56 185 ASP A O 1
ATOM 1527 N N . THR A 1 186 ? 17.987 -11.454 -10.689 1.00 80.94 186 THR A N 1
ATOM 1528 C CA . THR A 1 186 ? 18.439 -10.100 -11.045 1.00 80.94 186 THR A CA 1
ATOM 1529 C C . THR A 1 186 ? 18.144 -9.103 -9.930 1.00 80.94 186 THR A C 1
ATOM 1531 O O . THR A 1 186 ? 17.079 -9.120 -9.311 1.00 80.94 186 THR A O 1
ATOM 1534 N N . LYS A 1 187 ? 19.084 -8.181 -9.700 1.00 83.12 187 LYS A N 1
ATOM 1535 C CA . LYS A 1 187 ? 18.917 -7.085 -8.743 1.00 83.12 187 LYS A CA 1
ATOM 1536 C C . LYS A 1 187 ? 17.792 -6.144 -9.190 1.00 83.12 187 LYS A C 1
ATOM 1538 O O . LYS A 1 187 ? 17.803 -5.653 -10.313 1.00 83.12 187 LYS A O 1
ATOM 1543 N N . LEU A 1 188 ? 16.870 -5.842 -8.276 1.00 84.00 188 LEU A N 1
ATOM 1544 C CA . LEU A 1 188 ? 15.789 -4.883 -8.511 1.00 84.00 188 LEU A CA 1
ATOM 1545 C C . LEU A 1 188 ? 16.288 -3.437 -8.575 1.00 84.00 188 LEU A C 1
ATOM 1547 O O . LEU A 1 188 ? 17.034 -2.996 -7.689 1.00 84.00 188 LEU A O 1
ATOM 1551 N N . ASN A 1 189 ? 15.778 -2.707 -9.568 1.00 88.25 189 ASN A N 1
ATOM 1552 C CA . ASN A 1 189 ? 15.929 -1.259 -9.707 1.00 88.25 189 ASN A CA 1
ATOM 1553 C C . ASN A 1 189 ? 15.308 -0.530 -8.507 1.00 88.25 189 ASN A C 1
ATOM 1555 O O . ASN A 1 189 ? 14.347 -1.017 -7.908 1.00 88.25 189 ASN A O 1
ATOM 1559 N N . ASP A 1 190 ? 15.836 0.645 -8.158 1.00 89.88 190 ASP A N 1
ATOM 1560 C CA . ASP A 1 190 ? 15.321 1.409 -7.014 1.00 89.88 190 ASP A CA 1
ATOM 1561 C C . ASP A 1 190 ? 13.875 1.885 -7.240 1.00 89.88 190 ASP A C 1
ATOM 1563 O O . ASP A 1 190 ? 13.073 1.807 -6.318 1.00 89.88 190 ASP A O 1
ATOM 1567 N N . GLU A 1 191 ? 13.497 2.207 -8.481 1.00 90.94 191 GLU A N 1
ATOM 1568 C CA . GLU A 1 191 ? 12.105 2.495 -8.865 1.00 90.94 191 GLU A CA 1
ATOM 1569 C C . GLU A 1 191 ? 11.144 1.345 -8.502 1.00 90.94 191 GLU A C 1
ATOM 1571 O O . GLU A 1 191 ? 10.064 1.568 -7.960 1.00 90.94 191 GLU A O 1
ATOM 1576 N N . ILE A 1 192 ? 11.553 0.088 -8.711 1.00 93.06 192 ILE A N 1
ATOM 1577 C CA . ILE A 1 192 ? 10.739 -1.083 -8.348 1.00 93.06 192 ILE A CA 1
ATOM 1578 C C . ILE A 1 192 ? 10.604 -1.196 -6.828 1.00 93.06 192 ILE A C 1
ATOM 1580 O O . ILE A 1 192 ? 9.529 -1.513 -6.317 1.00 93.06 192 ILE A O 1
ATOM 1584 N N . ILE A 1 193 ? 11.684 -0.929 -6.089 1.00 93.81 193 ILE A N 1
ATOM 1585 C CA . ILE A 1 193 ? 11.637 -0.894 -4.623 1.00 93.81 193 ILE A CA 1
ATOM 1586 C C . ILE A 1 193 ? 10.664 0.189 -4.150 1.00 93.81 193 ILE A C 1
ATOM 1588 O O . ILE A 1 193 ? 9.948 -0.019 -3.174 1.00 93.81 193 ILE A O 1
ATOM 1592 N N . ASP A 1 194 ? 10.580 1.309 -4.855 1.00 93.62 194 ASP A N 1
ATOM 1593 C CA . ASP A 1 194 ? 9.656 2.387 -4.528 1.00 93.62 194 ASP A CA 1
ATOM 1594 C C . ASP A 1 194 ? 8.196 2.014 -4.792 1.00 93.62 194 ASP A C 1
ATOM 1596 O O . ASP A 1 194 ? 7.346 2.271 -3.938 1.00 93.62 194 ASP A O 1
ATOM 1600 N N . ILE A 1 195 ? 7.914 1.321 -5.900 1.00 95.56 195 ILE A N 1
ATOM 1601 C CA . ILE A 1 195 ? 6.590 0.743 -6.179 1.00 95.56 195 ILE A CA 1
ATOM 1602 C C . ILE A 1 195 ? 6.200 -0.250 -5.077 1.00 95.56 195 ILE A C 1
ATOM 1604 O O . ILE A 1 195 ? 5.104 -0.165 -4.526 1.00 95.56 195 ILE A O 1
ATOM 1608 N N . LEU A 1 196 ? 7.098 -1.161 -4.690 1.00 96.00 196 LEU A N 1
ATOM 1609 C CA . LEU A 1 196 ? 6.843 -2.103 -3.593 1.00 96.00 196 LEU A CA 1
ATOM 1610 C C . LEU A 1 196 ? 6.653 -1.382 -2.247 1.00 96.00 196 LEU A C 1
ATOM 1612 O O . LEU A 1 196 ? 5.819 -1.790 -1.437 1.00 96.00 196 LEU A O 1
ATOM 1616 N N . GLY A 1 197 ? 7.380 -0.290 -2.006 1.00 95.69 197 GLY A N 1
ATOM 1617 C CA . GLY A 1 197 ? 7.199 0.571 -0.836 1.00 95.69 197 GLY A CA 1
ATOM 1618 C C . GLY A 1 197 ? 5.817 1.228 -0.792 1.00 95.69 197 GLY A C 1
ATOM 1619 O O . GLY A 1 197 ? 5.177 1.240 0.258 1.00 95.69 197 GLY A O 1
ATOM 1620 N N . PHE A 1 198 ? 5.326 1.707 -1.936 1.00 95.62 198 PHE A N 1
ATOM 1621 C CA . PHE A 1 198 ? 3.968 2.236 -2.071 1.00 95.62 198 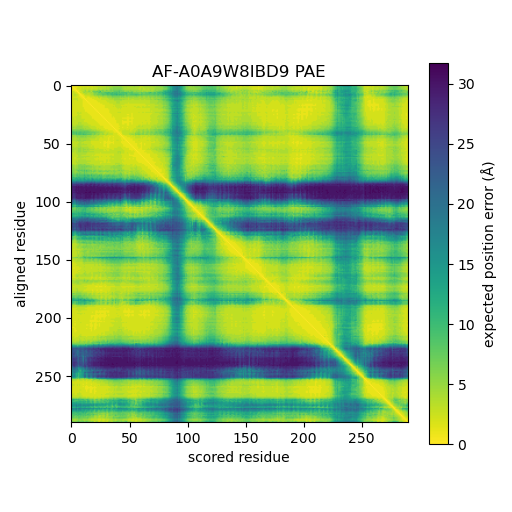PHE A CA 1
ATOM 1622 C C . PHE A 1 198 ? 2.912 1.147 -1.834 1.00 95.62 198 PHE A C 1
ATOM 1624 O O . PHE A 1 198 ? 2.008 1.320 -1.018 1.00 95.62 198 PHE A O 1
ATOM 1631 N N . LEU A 1 199 ? 3.051 -0.012 -2.486 1.00 96.81 199 LEU A N 1
ATOM 1632 C CA . LEU A 1 199 ? 2.090 -1.111 -2.360 1.00 96.81 199 LEU A CA 1
ATOM 1633 C C . LEU A 1 199 ? 2.034 -1.665 -0.933 1.00 96.81 199 LEU A C 1
ATOM 1635 O O . LEU A 1 199 ? 0.953 -1.931 -0.424 1.00 96.81 199 LEU A O 1
ATOM 1639 N N . THR A 1 200 ? 3.171 -1.796 -0.246 1.00 97.12 200 THR A N 1
ATOM 1640 C CA . THR A 1 200 ? 3.193 -2.240 1.160 1.00 97.12 200 THR A CA 1
ATOM 1641 C C . THR A 1 200 ? 2.495 -1.262 2.098 1.00 97.12 200 THR A C 1
ATOM 1643 O O . THR A 1 200 ? 1.771 -1.699 2.995 1.00 97.12 200 THR A O 1
ATOM 1646 N N . PHE A 1 201 ? 2.637 0.046 1.870 1.00 95.38 201 PHE A N 1
ATOM 1647 C CA . PHE A 1 201 ? 1.878 1.057 2.605 1.00 95.38 201 PHE A CA 1
ATOM 1648 C C . PHE A 1 201 ? 0.364 0.908 2.381 1.00 95.38 201 PHE A C 1
ATOM 1650 O O . PHE A 1 201 ? -0.397 0.865 3.350 1.00 95.38 201 PHE A O 1
ATOM 1657 N N . GLU A 1 202 ? -0.069 0.749 1.128 1.00 94.69 202 GLU A N 1
ATOM 1658 C CA . GLU A 1 202 ? -1.482 0.547 0.776 1.00 94.69 202 GLU A CA 1
ATOM 1659 C C . GLU A 1 202 ? -2.056 -0.761 1.338 1.00 94.69 202 GLU A C 1
ATOM 1661 O O . GLU A 1 202 ? -3.189 -0.777 1.824 1.00 94.69 202 GLU A O 1
ATOM 1666 N N . MET A 1 203 ? -1.273 -1.844 1.351 1.00 96.25 203 MET A N 1
ATOM 1667 C CA . MET A 1 203 ? -1.671 -3.111 1.969 1.00 96.25 203 MET A CA 1
ATOM 1668 C C . MET A 1 203 ? -1.909 -2.944 3.472 1.00 96.25 203 MET A C 1
ATOM 1670 O O . MET A 1 203 ? -2.945 -3.370 3.983 1.00 96.25 203 MET A O 1
ATOM 1674 N N . VAL A 1 204 ? -0.993 -2.279 4.187 1.00 96.88 204 VAL A N 1
ATOM 1675 C CA . VAL A 1 204 ? -1.156 -2.022 5.627 1.00 96.88 204 VAL A CA 1
ATOM 1676 C C . VAL A 1 204 ? -2.349 -1.102 5.895 1.00 96.88 204 VAL A C 1
ATOM 1678 O O . VAL A 1 204 ? -3.104 -1.384 6.827 1.00 96.88 204 VAL A O 1
ATOM 1681 N N . SER A 1 205 ? -2.552 -0.047 5.097 1.00 94.62 205 SER A N 1
ATOM 1682 C CA . SER A 1 205 ? -3.742 0.824 5.169 1.00 94.62 205 SER A CA 1
ATOM 1683 C C . SER A 1 205 ? -5.021 0.002 5.040 1.00 94.62 205 SER A C 1
ATOM 1685 O O . SER A 1 205 ? -5.823 -0.052 5.974 1.00 94.62 205 SER A O 1
ATOM 1687 N N . THR A 1 206 ? -5.144 -0.752 3.948 1.00 95.88 206 THR A N 1
ATOM 1688 C CA . THR A 1 206 ? -6.341 -1.531 3.618 1.00 95.88 206 THR A CA 1
ATOM 1689 C C . THR A 1 206 ? -6.653 -2.587 4.679 1.00 95.88 206 THR A C 1
ATOM 1691 O O . THR A 1 206 ? -7.810 -2.731 5.093 1.00 95.88 206 THR A O 1
ATOM 1694 N N . ILE A 1 207 ? -5.636 -3.309 5.167 1.00 97.31 207 ILE A N 1
ATOM 1695 C CA . ILE A 1 207 ? -5.797 -4.311 6.231 1.00 97.31 207 ILE A CA 1
ATOM 1696 C C . ILE A 1 207 ? -6.225 -3.637 7.538 1.00 97.31 207 ILE A C 1
ATOM 1698 O O . ILE A 1 207 ? -7.199 -4.077 8.151 1.00 97.31 207 ILE A O 1
ATOM 1702 N N . THR A 1 208 ? -5.543 -2.561 7.948 1.00 96.69 208 THR A N 1
ATOM 1703 C CA . THR A 1 208 ? -5.813 -1.877 9.226 1.00 96.69 208 THR A CA 1
ATOM 1704 C C . THR A 1 208 ? -7.214 -1.267 9.234 1.00 96.69 208 THR A C 1
ATOM 1706 O O . THR A 1 208 ? -7.984 -1.498 10.163 1.00 96.69 208 THR A O 1
ATOM 1709 N N . GLU A 1 209 ? -7.598 -0.545 8.183 1.00 95.56 209 GLU A N 1
ATOM 1710 C CA . GLU A 1 209 ? -8.917 0.088 8.082 1.00 95.56 209 GLU A CA 1
ATOM 1711 C C . GLU A 1 209 ? -10.048 -0.941 8.031 1.00 95.56 209 GLU A C 1
ATOM 1713 O O . GLU A 1 209 ? -11.092 -0.769 8.671 1.00 95.56 209 GLU A O 1
ATOM 1718 N N . THR A 1 210 ? -9.845 -2.041 7.301 1.00 96.88 210 THR A N 1
ATOM 1719 C CA . THR A 1 210 ? -10.823 -3.133 7.236 1.00 96.88 210 THR A CA 1
ATOM 1720 C C . THR A 1 210 ? -10.961 -3.815 8.595 1.00 96.88 210 THR A C 1
ATOM 1722 O O . THR A 1 210 ? -12.088 -4.050 9.040 1.00 96.88 210 THR A O 1
ATOM 1725 N N . ALA A 1 211 ? -9.851 -4.066 9.292 1.00 97.12 211 ALA A N 1
ATOM 1726 C CA . ALA A 1 211 ? -9.850 -4.637 10.634 1.00 97.12 211 ALA A CA 1
ATOM 1727 C C . ALA A 1 211 ? -10.537 -3.706 11.649 1.00 97.12 211 ALA A C 1
ATOM 1729 O O . ALA A 1 211 ? -11.396 -4.157 12.407 1.00 97.12 211 ALA A O 1
ATOM 1730 N N . LEU A 1 212 ? -10.271 -2.395 11.603 1.00 95.12 212 LEU A N 1
ATOM 1731 C CA . LEU A 1 212 ? -10.950 -1.398 12.440 1.00 95.12 212 LEU A CA 1
ATOM 1732 C C . LEU A 1 212 ? -12.452 -1.327 12.145 1.00 95.12 212 LEU A C 1
ATOM 1734 O O . LEU A 1 212 ? -13.262 -1.208 13.066 1.00 95.12 212 LEU A O 1
ATOM 1738 N N . ARG A 1 213 ? -12.856 -1.437 10.873 1.00 95.94 213 ARG A N 1
ATOM 1739 C CA . ARG A 1 213 ? -14.273 -1.498 10.480 1.00 95.94 213 ARG A CA 1
ATOM 1740 C C . ARG A 1 213 ? -14.960 -2.739 11.053 1.00 95.94 213 ARG A C 1
ATOM 1742 O O . ARG A 1 213 ? -16.085 -2.631 11.539 1.00 95.94 213 ARG A O 1
ATOM 1749 N N . ILE A 1 214 ? -14.294 -3.895 11.020 1.00 95.94 214 ILE A N 1
ATOM 1750 C CA . ILE A 1 214 ? -14.795 -5.144 11.614 1.00 95.94 214 ILE A CA 1
ATOM 1751 C C . ILE A 1 214 ? -14.925 -5.001 13.128 1.00 95.94 214 ILE A C 1
ATOM 1753 O O . ILE A 1 214 ? -15.999 -5.274 13.658 1.00 95.94 214 ILE A O 1
ATOM 1757 N N . LYS A 1 215 ? -13.879 -4.511 13.801 1.00 94.81 215 LYS A N 1
ATOM 1758 C CA . LYS A 1 215 ? -13.869 -4.275 15.248 1.00 94.81 215 LYS A CA 1
ATOM 1759 C C . LYS A 1 215 ? -15.026 -3.379 15.685 1.00 94.81 215 LYS A C 1
ATOM 1761 O O . LYS A 1 215 ? -15.827 -3.781 16.518 1.00 94.81 215 LYS A O 1
ATOM 1766 N N . ARG A 1 216 ? -15.215 -2.230 15.022 1.00 92.81 216 ARG A N 1
ATOM 1767 C CA . ARG A 1 216 ? -16.360 -1.329 15.270 1.00 92.81 216 ARG A CA 1
ATOM 1768 C C . ARG A 1 216 ? -17.713 -2.022 15.079 1.00 92.81 216 ARG A C 1
ATOM 1770 O O . ARG A 1 216 ? -18.673 -1.673 15.755 1.00 92.81 216 ARG A O 1
ATOM 1777 N N . GLY A 1 217 ? -17.815 -2.960 14.138 1.00 92.75 217 GLY A N 1
ATOM 1778 C CA . GLY A 1 217 ? -19.023 -3.759 13.929 1.00 92.75 217 GLY A CA 1
ATOM 1779 C C . GLY A 1 217 ? -19.273 -4.770 15.052 1.00 92.75 217 GLY A C 1
ATOM 1780 O O . GLY A 1 217 ? -20.409 -4.905 15.498 1.00 92.75 217 GLY A O 1
ATOM 1781 N N . LEU A 1 218 ? -18.221 -5.443 15.526 1.00 90.12 218 LEU A N 1
ATOM 1782 C CA . LEU A 1 218 ? -18.292 -6.395 16.638 1.00 90.12 218 LEU A CA 1
ATOM 1783 C C . LEU A 1 218 ? -18.614 -5.700 17.963 1.00 90.12 218 LEU A C 1
ATOM 1785 O O . LEU A 1 218 ? -19.484 -6.177 18.686 1.00 90.12 218 LEU A O 1
ATOM 1789 N N . ASP A 1 219 ? -17.985 -4.556 18.236 1.00 88.12 219 ASP A N 1
ATOM 1790 C CA . ASP A 1 219 ? -18.251 -3.749 19.431 1.00 88.12 219 ASP A CA 1
ATOM 1791 C C . ASP A 1 219 ? -19.728 -3.314 19.470 1.00 88.12 219 ASP A C 1
ATOM 1793 O O . ASP A 1 219 ? -20.429 -3.574 20.445 1.00 88.12 219 ASP A O 1
ATOM 1797 N N . LYS A 1 220 ? -20.255 -2.782 18.355 1.00 88.31 220 LYS A N 1
ATOM 1798 C CA . LYS A 1 220 ? -21.680 -2.417 18.235 1.00 88.31 220 LYS A CA 1
ATOM 1799 C C . LYS A 1 220 ? -22.626 -3.605 18.431 1.00 88.31 220 LYS A C 1
ATOM 1801 O O . LYS A 1 220 ? -23.682 -3.449 19.036 1.00 88.31 220 LYS A O 1
ATOM 1806 N N . ALA A 1 221 ? -22.281 -4.778 17.900 1.00 88.00 221 ALA A N 1
ATOM 1807 C CA . ALA A 1 221 ? -23.095 -5.982 18.060 1.00 88.00 221 ALA A CA 1
ATOM 1808 C C . ALA A 1 221 ? -23.074 -6.504 19.507 1.00 88.00 221 ALA A C 1
ATOM 1810 O O . ALA A 1 221 ? -24.094 -6.985 19.998 1.00 88.00 221 ALA A O 1
ATOM 1811 N N . ALA A 1 222 ? -21.937 -6.381 20.195 1.00 84.25 222 ALA A N 1
ATOM 1812 C CA . ALA A 1 222 ? -21.802 -6.733 21.604 1.00 84.25 222 ALA A CA 1
ATOM 1813 C C . ALA A 1 222 ? -22.597 -5.783 22.515 1.00 84.25 222 ALA A C 1
ATOM 1815 O O . ALA A 1 222 ? -23.192 -6.240 23.490 1.00 84.25 222 ALA A O 1
ATOM 1816 N N . ASP A 1 223 ? -22.649 -4.492 22.179 1.00 80.00 223 ASP A N 1
ATOM 1817 C CA . ASP A 1 223 ? -23.433 -3.494 22.916 1.00 80.00 223 ASP A CA 1
ATOM 1818 C C . ASP A 1 223 ? -24.948 -3.649 22.692 1.00 80.00 223 ASP A C 1
ATOM 1820 O O . ASP A 1 223 ? -25.738 -3.376 23.593 1.00 80.00 223 ASP A O 1
ATOM 1824 N N . ALA A 1 224 ? -25.363 -4.129 21.515 1.00 81.50 224 ALA A N 1
ATOM 1825 C CA . ALA A 1 224 ? -26.765 -4.394 21.186 1.00 81.50 224 ALA A CA 1
ATOM 1826 C C . ALA A 1 224 ? -27.304 -5.727 21.748 1.00 81.50 224 ALA A C 1
ATOM 1828 O O . ALA A 1 224 ? -28.510 -5.979 21.683 1.00 81.50 224 ALA A O 1
ATOM 1829 N N . ALA A 1 225 ? -26.441 -6.604 22.272 1.00 74.75 225 ALA A N 1
ATOM 1830 C CA . ALA A 1 225 ? -26.858 -7.891 22.816 1.00 74.75 225 ALA A CA 1
ATOM 1831 C C . ALA A 1 225 ? -27.600 -7.714 24.162 1.00 74.75 225 ALA A C 1
ATOM 1833 O O . ALA A 1 225 ? -27.132 -6.974 25.031 1.00 74.75 225 ALA A O 1
ATOM 1834 N N . PRO A 1 226 ? -28.739 -8.404 24.384 1.00 65.31 226 PRO A N 1
ATOM 1835 C CA . PRO A 1 226 ? -29.473 -8.310 25.641 1.00 65.31 226 PRO A CA 1
ATOM 1836 C C . PRO A 1 226 ? -28.614 -8.802 26.814 1.00 65.31 226 PRO A C 1
ATOM 1838 O O . PRO A 1 226 ? -27.878 -9.783 26.690 1.00 65.31 226 PRO A O 1
ATOM 1841 N N . ALA A 1 227 ? -28.754 -8.143 27.969 1.00 58.84 227 ALA A N 1
ATOM 1842 C CA . ALA A 1 227 ? -27.916 -8.262 29.172 1.00 58.84 227 ALA A CA 1
ATOM 1843 C C . ALA A 1 227 ? -27.808 -9.667 29.823 1.00 58.84 227 ALA A C 1
ATOM 1845 O O . ALA A 1 227 ? -27.217 -9.796 30.891 1.00 58.84 227 ALA A O 1
ATOM 1846 N N . GLY A 1 228 ? -28.369 -10.714 29.209 1.00 53.84 228 GLY A N 1
ATOM 1847 C CA . GLY A 1 228 ? -28.397 -12.089 29.716 1.00 53.84 228 GLY A CA 1
ATOM 1848 C C . GLY A 1 228 ? -27.441 -13.075 29.035 1.00 53.84 228 GLY A C 1
ATOM 1849 O O . GLY A 1 228 ? -27.387 -14.226 29.459 1.00 53.84 228 GLY A O 1
ATOM 1850 N N . GLN A 1 229 ? -26.694 -12.682 27.996 1.00 53.66 229 GLN A N 1
ATOM 1851 C CA . GLN A 1 229 ? -25.639 -13.545 27.443 1.00 53.66 229 GLN A CA 1
ATOM 1852 C C . GLN A 1 229 ? -24.303 -13.291 28.153 1.00 53.66 229 GLN A C 1
ATOM 1854 O O . GLN A 1 229 ? -23.962 -12.130 28.395 1.00 53.66 229 GLN A O 1
ATOM 1859 N N . PRO A 1 230 ? -23.520 -14.343 28.468 1.00 46.41 230 PRO A N 1
ATOM 1860 C CA . PRO A 1 230 ? -22.193 -14.168 29.034 1.00 46.41 230 PRO A CA 1
ATOM 1861 C C . PRO A 1 230 ? -21.346 -13.393 28.023 1.00 46.41 230 PRO A C 1
ATOM 1863 O O . PRO A 1 230 ? -20.980 -13.915 26.968 1.00 46.41 230 PRO A O 1
ATOM 1866 N N . LYS A 1 231 ? -21.062 -12.121 28.332 1.00 54.91 231 LYS A N 1
ATOM 1867 C CA . LYS A 1 231 ? -20.065 -11.337 27.602 1.00 54.91 231 LYS A CA 1
ATOM 1868 C C . LYS A 1 231 ? -18.788 -12.169 27.607 1.00 54.91 231 LYS A C 1
ATOM 1870 O O . LYS A 1 231 ? -18.303 -12.528 28.680 1.00 54.91 231 LYS A O 1
ATOM 1875 N N . ARG A 1 232 ? -18.293 -12.539 26.419 1.00 49.72 232 ARG A N 1
ATOM 1876 C CA . ARG A 1 232 ? -17.022 -13.263 26.297 1.00 49.72 232 ARG A CA 1
ATOM 1877 C C . ARG A 1 232 ? -15.982 -12.508 27.130 1.00 49.72 232 ARG A C 1
ATOM 1879 O O . ARG A 1 232 ? -15.930 -11.281 27.004 1.00 49.72 232 ARG A O 1
ATOM 1886 N N . PRO A 1 233 ? -15.205 -13.192 27.987 1.00 43.44 233 PRO A N 1
ATOM 1887 C CA . PRO A 1 233 ? -14.145 -12.526 28.720 1.00 43.44 233 PRO A CA 1
ATOM 1888 C C . PRO A 1 233 ? -13.215 -11.924 27.669 1.00 43.44 233 PRO A C 1
ATOM 1890 O O . PRO A 1 233 ? -12.680 -12.647 26.829 1.00 43.44 233 PRO A O 1
ATOM 1893 N N . ARG A 1 234 ? -13.112 -10.591 27.647 1.00 51.91 234 ARG A N 1
ATOM 1894 C CA . ARG A 1 234 ? -12.111 -9.906 26.828 1.00 51.91 234 ARG A CA 1
ATOM 1895 C C . ARG A 1 234 ? -10.762 -10.477 27.259 1.00 51.91 234 ARG A C 1
ATOM 1897 O O . ARG A 1 234 ? -10.478 -10.496 28.454 1.00 51.91 234 ARG A O 1
ATOM 1904 N N . SER A 1 235 ? -9.982 -10.996 26.316 1.00 43.00 235 SER A N 1
ATOM 1905 C CA . SER A 1 235 ? -8.724 -11.711 26.574 1.00 43.00 235 SER A CA 1
ATOM 1906 C C . SER A 1 235 ? -7.571 -10.808 27.017 1.00 43.00 235 SER A C 1
ATOM 1908 O O . SER A 1 235 ? -6.430 -11.253 27.052 1.00 43.00 235 SER A O 1
ATOM 1910 N N . ASP A 1 236 ? -7.860 -9.576 27.422 1.00 40.50 236 ASP A N 1
ATOM 1911 C CA . ASP A 1 236 ? -6.893 -8.707 28.065 1.00 40.50 236 ASP A CA 1
ATOM 1912 C C . ASP A 1 236 ? -7.057 -8.838 29.579 1.00 40.50 236 ASP A C 1
ATOM 1914 O O . ASP A 1 236 ? -8.137 -8.601 30.133 1.00 40.50 236 ASP A O 1
ATOM 1918 N N . GLY A 1 237 ? -5.966 -9.209 30.252 1.00 41.56 237 GLY A N 1
ATOM 1919 C CA . GLY A 1 237 ? -5.824 -9.393 31.703 1.00 41.56 237 GLY A CA 1
ATOM 1920 C C . GLY A 1 237 ? -6.067 -8.147 32.569 1.00 41.56 237 GLY A C 1
ATOM 1921 O O . GLY A 1 237 ? -5.420 -7.979 33.596 1.00 41.56 237 GLY A O 1
ATOM 1922 N N . ALA A 1 238 ? -7.004 -7.285 32.183 1.00 42.91 238 ALA A N 1
ATOM 1923 C CA . ALA A 1 238 ? -7.512 -6.147 32.941 1.00 42.91 238 ALA A CA 1
ATOM 1924 C C . ALA A 1 238 ? -9.054 -6.140 33.056 1.00 42.91 238 ALA A C 1
ATOM 1926 O O . ALA A 1 238 ? -9.624 -5.289 33.736 1.00 42.91 238 ALA A O 1
ATOM 1927 N N . SER A 1 239 ? -9.767 -7.090 32.440 1.00 43.84 239 SER A N 1
ATOM 1928 C CA . SER A 1 239 ? -11.239 -7.134 32.428 1.00 43.84 239 SER A CA 1
ATOM 1929 C C . SER A 1 239 ? -11.840 -7.836 33.661 1.00 43.84 239 SER A C 1
ATOM 1931 O O . SER A 1 239 ? -12.577 -8.810 33.526 1.00 43.84 239 SER A O 1
ATOM 1933 N N . ALA A 1 240 ? -11.508 -7.343 34.855 1.00 45.00 240 ALA A N 1
ATOM 1934 C CA . ALA A 1 240 ? -12.239 -7.532 36.125 1.00 45.00 240 ALA A CA 1
ATOM 1935 C C . ALA A 1 240 ? -11.530 -6.840 37.307 1.00 45.00 240 ALA A C 1
ATOM 1937 O O . ALA A 1 240 ? -11.999 -6.932 38.442 1.00 45.00 240 ALA A O 1
ATOM 1938 N N . ALA A 1 241 ? -10.406 -6.147 37.081 1.00 44.88 241 ALA A N 1
ATOM 1939 C CA . ALA A 1 241 ? -9.867 -5.243 38.083 1.00 44.88 241 ALA A CA 1
ATOM 1940 C C . ALA A 1 241 ? -10.843 -4.068 38.195 1.00 44.88 241 ALA A C 1
ATOM 1942 O O . ALA A 1 241 ? -10.924 -3.232 37.302 1.00 44.88 241 ALA A O 1
ATOM 1943 N N . ALA A 1 242 ? -11.661 -4.131 39.245 1.00 48.00 242 ALA A N 1
ATOM 1944 C CA . ALA A 1 242 ? -12.558 -3.117 39.770 1.00 48.00 242 ALA A CA 1
ATOM 1945 C C . ALA A 1 242 ? -12.427 -1.740 39.104 1.00 48.00 242 ALA A C 1
ATOM 1947 O O . ALA A 1 242 ? -11.362 -1.123 39.152 1.00 48.00 242 ALA A O 1
ATOM 1948 N N . ILE A 1 243 ? -13.546 -1.231 38.580 1.00 55.94 243 ILE A N 1
ATOM 1949 C CA . ILE A 1 243 ? -13.752 0.209 38.401 1.00 55.94 243 ILE A CA 1
ATOM 1950 C C . ILE A 1 243 ? -13.538 0.831 39.786 1.00 55.94 243 ILE A C 1
ATOM 1952 O O . ILE A 1 243 ? -14.423 0.830 40.639 1.00 55.94 243 ILE A O 1
ATOM 1956 N N . SER A 1 244 ? -12.307 1.242 40.046 1.00 59.41 244 SER A N 1
ATOM 1957 C CA . SER A 1 244 ? -11.877 1.917 41.256 1.00 59.41 244 SER A CA 1
ATOM 1958 C C . SER A 1 244 ? -11.920 3.402 40.951 1.00 59.41 244 SER A C 1
ATOM 1960 O O . SER A 1 244 ? -11.615 3.810 39.834 1.00 59.41 244 SER A O 1
ATOM 1962 N N . LEU A 1 245 ? -12.241 4.233 41.941 1.00 64.50 245 LEU A N 1
ATOM 1963 C CA . LEU A 1 245 ? -12.224 5.693 41.788 1.00 64.50 245 LEU A CA 1
ATOM 1964 C C . LEU A 1 245 ? -10.865 6.237 41.287 1.00 64.50 245 LEU A C 1
ATOM 1966 O O . LEU A 1 245 ? -10.788 7.380 40.848 1.00 64.50 245 LEU A O 1
ATOM 1970 N N . PHE A 1 246 ? -9.813 5.413 41.359 1.00 74.25 246 PHE A N 1
ATOM 1971 C CA . PHE A 1 246 ? -8.442 5.713 40.954 1.00 74.25 246 PHE A CA 1
ATOM 1972 C C . PHE A 1 246 ? -7.944 4.875 39.766 1.00 74.25 246 PHE A C 1
ATOM 1974 O O . PHE A 1 246 ? -6.753 4.918 39.456 1.00 74.25 246 PHE A O 1
ATOM 1981 N N . SER A 1 247 ? -8.803 4.088 39.102 1.00 67.50 247 SER A N 1
ATOM 1982 C CA . SER A 1 247 ? -8.413 3.500 37.817 1.00 67.50 247 SER A CA 1
ATOM 1983 C C . SER A 1 247 ? -8.207 4.632 36.814 1.00 67.50 247 SER A C 1
ATOM 1985 O O . SER A 1 247 ? -9.027 5.551 36.756 1.00 67.50 247 SER A O 1
ATOM 1987 N N . GLY A 1 248 ? -7.118 4.570 36.041 1.00 60.81 248 GLY A N 1
ATOM 1988 C CA . GLY A 1 248 ? -6.867 5.528 34.965 1.00 60.81 248 GLY A CA 1
ATOM 1989 C C . GLY A 1 248 ? -8.083 5.654 34.040 1.00 60.81 248 GLY A C 1
ATOM 1990 O O . GLY A 1 248 ? -8.902 4.728 33.987 1.00 60.81 248 GLY A O 1
ATOM 1991 N N . PRO A 1 249 ? -8.235 6.791 33.333 1.00 60.41 249 PRO A N 1
ATOM 1992 C CA . PRO A 1 249 ? -9.345 6.970 32.410 1.00 60.41 249 PRO A CA 1
ATOM 1993 C C . PRO A 1 249 ? -9.419 5.742 31.496 1.00 60.41 249 PRO A C 1
ATOM 1995 O O . PRO A 1 249 ? -8.365 5.287 31.038 1.00 60.41 249 PRO A O 1
ATOM 1998 N N . PRO A 1 250 ? -10.616 5.165 31.272 1.00 57.72 250 PRO A N 1
ATOM 1999 C CA . PRO A 1 250 ? -10.746 4.002 30.410 1.00 57.72 250 PRO A CA 1
ATOM 2000 C C . PRO A 1 250 ? -10.060 4.346 29.094 1.00 57.72 250 PRO A C 1
ATOM 2002 O O . PRO A 1 250 ? -10.415 5.341 28.460 1.00 57.72 250 PRO A O 1
ATOM 2005 N N . THR A 1 251 ? -9.029 3.580 28.731 1.00 57.25 251 THR A N 1
ATOM 2006 C CA . THR A 1 251 ? -8.331 3.750 27.460 1.00 57.25 251 THR A CA 1
ATOM 2007 C C . THR A 1 251 ? -9.399 3.702 26.377 1.00 57.25 251 THR A C 1
ATOM 2009 O O . THR A 1 251 ? -10.033 2.674 26.149 1.00 57.25 251 THR A O 1
ATOM 2012 N N . ALA A 1 252 ? -9.693 4.859 25.774 1.00 61.72 252 ALA A N 1
ATOM 2013 C CA . ALA A 1 252 ? -10.942 5.059 25.037 1.00 61.72 252 ALA A CA 1
ATOM 2014 C C . ALA A 1 252 ? -11.061 4.156 23.794 1.00 61.72 252 ALA A C 1
ATOM 2016 O O . ALA A 1 252 ? -12.129 4.053 23.190 1.00 61.72 252 ALA A O 1
ATOM 2017 N N . ARG A 1 253 ? -9.965 3.493 23.401 1.00 73.75 253 ARG A N 1
ATOM 2018 C CA . ARG A 1 253 ? -9.911 2.526 22.308 1.00 73.75 253 ARG A CA 1
ATOM 2019 C C . ARG A 1 253 ? -9.103 1.301 22.720 1.00 73.75 253 ARG A C 1
ATOM 2021 O O . ARG A 1 253 ? -7.933 1.413 23.066 1.00 73.75 253 ARG A O 1
ATOM 2028 N N . THR A 1 254 ? -9.725 0.130 22.621 1.00 86.12 254 THR A N 1
ATOM 2029 C CA . THR A 1 254 ? -9.026 -1.160 22.691 1.00 86.12 254 THR A CA 1
ATOM 2030 C C . THR A 1 254 ? -8.231 -1.419 21.398 1.00 86.12 254 THR A C 1
ATOM 2032 O O . THR A 1 254 ? -8.689 -0.985 20.329 1.00 86.12 254 THR A O 1
ATOM 2035 N N . PRO A 1 255 ? -7.075 -2.107 21.466 1.00 91.50 255 PRO A N 1
ATOM 2036 C CA . PRO A 1 255 ? -6.256 -2.429 20.294 1.00 91.50 255 PRO A CA 1
ATOM 2037 C C . PRO A 1 255 ? -6.953 -3.372 19.311 1.00 91.50 255 PRO A C 1
ATOM 2039 O O . PRO A 1 255 ? -7.892 -4.096 19.657 1.00 91.50 255 PRO A O 1
ATOM 2042 N N . LEU A 1 256 ? -6.456 -3.423 18.076 1.00 94.25 256 LEU A N 1
ATOM 2043 C CA . LEU A 1 256 ? -6.752 -4.528 17.170 1.00 94.25 256 LEU A CA 1
ATOM 2044 C C . LEU A 1 256 ? -6.131 -5.837 17.666 1.00 94.25 256 LEU A C 1
ATOM 2046 O O . LEU A 1 256 ? -4.916 -5.990 17.735 1.00 94.25 256 LEU A O 1
ATOM 2050 N N . GLU A 1 257 ? -6.991 -6.815 17.919 1.00 94.69 257 GLU A N 1
ATOM 2051 C CA . GLU A 1 257 ? -6.613 -8.221 18.092 1.00 94.69 257 GLU A CA 1
ATOM 2052 C C . GLU A 1 257 ? -6.410 -8.969 16.759 1.00 94.69 257 GLU A C 1
ATOM 2054 O O . GLU A 1 257 ? -6.961 -8.600 15.715 1.00 94.69 257 GLU A O 1
ATOM 2059 N N . VAL A 1 258 ? -5.708 -10.104 16.835 1.00 96.25 258 VAL A N 1
ATOM 2060 C CA . VAL A 1 258 ? -5.412 -11.029 15.725 1.00 96.25 258 VAL A CA 1
ATOM 2061 C C . VAL A 1 258 ? -6.672 -11.442 14.953 1.00 96.25 258 VAL A C 1
ATOM 2063 O O . VAL A 1 258 ? -6.669 -11.464 13.721 1.00 96.25 258 VAL A O 1
ATOM 2066 N N . GLN A 1 259 ? -7.782 -11.706 15.653 1.00 96.56 259 GLN A N 1
ATOM 2067 C CA . GLN A 1 259 ? -9.047 -12.118 15.032 1.00 96.56 259 GLN A CA 1
ATOM 2068 C C . GLN A 1 259 ? -9.619 -11.068 14.066 1.00 96.56 259 GLN A C 1
ATOM 2070 O O . GLN A 1 259 ? -10.183 -11.420 13.027 1.00 96.56 259 GLN A O 1
ATOM 2075 N N . HIS A 1 260 ? -9.430 -9.776 14.357 1.00 96.62 260 HIS A N 1
ATOM 2076 C CA . HIS A 1 260 ? -9.884 -8.701 13.477 1.00 96.62 260 HIS A CA 1
ATOM 2077 C C . HIS A 1 260 ? -9.094 -8.690 12.168 1.00 96.62 260 HIS A C 1
ATOM 2079 O O . HIS A 1 260 ? -9.676 -8.489 11.103 1.00 96.62 260 HIS A O 1
ATOM 2085 N N . VAL A 1 261 ? -7.782 -8.936 12.242 1.00 97.50 261 VAL A N 1
ATOM 2086 C CA . VAL A 1 261 ? -6.895 -8.993 11.073 1.00 97.50 261 VAL A CA 1
ATOM 2087 C C . VAL A 1 261 ? -7.163 -10.244 10.241 1.00 97.50 261 VAL A C 1
ATOM 2089 O O . VAL A 1 261 ? -7.256 -10.144 9.020 1.00 97.50 261 VAL A O 1
ATOM 2092 N N . GLN A 1 262 ? -7.359 -11.406 10.869 1.00 97.31 262 GLN A N 1
ATOM 2093 C CA . GLN A 1 262 ? -7.713 -12.643 10.161 1.00 97.31 262 GLN A CA 1
ATOM 2094 C C . GLN A 1 262 ? -9.034 -12.499 9.396 1.00 97.31 262 GLN A C 1
ATOM 2096 O O . GLN A 1 262 ? -9.124 -12.858 8.221 1.00 97.31 262 GLN A O 1
ATOM 2101 N N . GLU A 1 263 ? -10.052 -11.923 10.037 1.00 97.06 263 GLU A N 1
ATOM 2102 C CA . GLU A 1 263 ? -11.342 -11.662 9.403 1.00 97.06 263 GLU A CA 1
ATOM 2103 C C . GLU A 1 263 ? -11.232 -10.591 8.304 1.00 97.06 263 GLU A C 1
ATOM 2105 O O . GLU A 1 263 ? -11.857 -10.730 7.249 1.00 97.06 263 GLU A O 1
ATOM 2110 N N . ALA A 1 264 ? -10.407 -9.556 8.503 1.00 97.50 264 ALA A N 1
ATOM 2111 C CA . ALA A 1 264 ? -10.118 -8.556 7.476 1.00 97.50 264 ALA A CA 1
ATOM 2112 C C . ALA A 1 264 ? -9.474 -9.202 6.250 1.00 97.50 264 ALA A C 1
ATOM 2114 O O . ALA A 1 264 ? -9.978 -9.044 5.138 1.00 97.50 264 ALA A O 1
ATOM 2115 N N . PHE A 1 265 ? -8.424 -9.996 6.458 1.00 96.69 265 PHE A N 1
ATOM 2116 C CA . PHE A 1 265 ? -7.743 -10.720 5.395 1.00 96.69 265 PHE A CA 1
ATOM 2117 C C . PHE A 1 265 ? -8.709 -11.652 4.658 1.00 96.69 265 PHE A C 1
ATOM 2119 O O . PHE A 1 265 ? -8.811 -11.585 3.437 1.00 96.69 265 PHE A O 1
ATOM 2126 N N . ARG A 1 266 ? -9.521 -12.437 5.376 1.00 95.62 266 ARG A N 1
ATOM 2127 C CA . ARG A 1 266 ? -10.534 -13.316 4.769 1.00 95.62 266 ARG A CA 1
ATOM 2128 C C . ARG A 1 266 ? -11.512 -12.557 3.864 1.00 95.62 266 ARG A C 1
ATOM 2130 O O . ARG A 1 266 ? -11.879 -13.069 2.807 1.00 95.62 266 ARG A O 1
ATOM 2137 N N . ARG A 1 267 ? -11.949 -11.352 4.256 1.00 95.31 267 ARG A N 1
ATOM 2138 C CA . ARG A 1 267 ? -12.830 -10.507 3.426 1.00 95.31 267 ARG A CA 1
ATOM 2139 C C . ARG A 1 267 ? -12.113 -9.958 2.198 1.00 95.31 267 ARG A C 1
ATOM 2141 O O . ARG A 1 267 ? -12.702 -9.981 1.122 1.00 95.31 267 ARG A O 1
ATOM 2148 N N . LEU A 1 268 ? -10.868 -9.513 2.352 1.00 94.75 268 LEU A N 1
ATOM 2149 C CA . LEU A 1 268 ? -10.042 -8.994 1.256 1.00 94.75 268 LEU A CA 1
ATOM 2150 C C . LEU A 1 268 ? -9.696 -10.079 0.225 1.00 94.75 268 LEU A C 1
ATOM 2152 O O . LEU A 1 268 ? -9.594 -9.795 -0.961 1.00 94.75 268 LEU A O 1
ATOM 2156 N N . GLN A 1 269 ? -9.595 -11.340 0.649 1.00 94.31 269 GLN A N 1
ATOM 2157 C CA . GLN A 1 269 ? -9.341 -12.479 -0.239 1.00 94.31 269 GLN A CA 1
ATOM 2158 C C . GLN A 1 269 ? -10.580 -12.967 -1.015 1.00 94.31 269 GLN A C 1
ATOM 2160 O O . GLN A 1 269 ? -10.491 -13.911 -1.806 1.00 94.31 269 GLN A O 1
ATOM 2165 N N . ARG A 1 270 ? -11.760 -12.365 -0.812 1.00 89.00 270 ARG A N 1
ATOM 2166 C CA . ARG A 1 270 ? -12.995 -12.806 -1.469 1.00 89.00 270 ARG A CA 1
ATOM 2167 C C . ARG A 1 270 ? -13.047 -12.327 -2.923 1.00 89.00 270 ARG A C 1
ATOM 2169 O O . ARG A 1 270 ? -13.521 -11.233 -3.204 1.00 89.00 270 ARG A O 1
ATOM 2176 N N . ALA A 1 271 ? -12.657 -13.192 -3.856 1.00 80.56 271 ALA A N 1
ATOM 2177 C CA . ALA A 1 271 ? -12.842 -12.955 -5.287 1.00 80.56 271 ALA A CA 1
ATOM 2178 C C . ALA A 1 271 ? -14.225 -13.452 -5.766 1.00 80.56 271 ALA A C 1
ATOM 2180 O O . ALA A 1 271 ? -14.588 -14.599 -5.476 1.00 80.56 271 ALA A O 1
ATOM 2181 N N . PRO A 1 272 ? -15.006 -12.649 -6.513 1.00 78.50 272 PRO A N 1
ATOM 2182 C CA . PRO A 1 272 ? -16.236 -13.130 -7.130 1.00 78.50 272 PRO A CA 1
ATOM 2183 C C . PRO A 1 272 ? -15.913 -14.207 -8.176 1.00 78.50 272 PRO A C 1
ATOM 2185 O O . PRO A 1 272 ? -15.041 -14.027 -9.022 1.00 78.50 272 PRO A O 1
ATOM 2188 N N . GLN A 1 273 ? -16.630 -15.332 -8.130 1.00 78.81 273 GLN A N 1
ATOM 2189 C CA . GLN A 1 273 ? -16.520 -16.428 -9.103 1.00 78.81 273 GLN A CA 1
ATOM 2190 C C . GLN A 1 273 ? -17.860 -16.579 -9.843 1.00 78.81 273 GLN A C 1
ATOM 2192 O O . GLN A 1 273 ? -18.622 -17.502 -9.553 1.00 78.81 273 GLN A O 1
ATOM 2197 N N . PRO A 1 274 ? -18.199 -15.643 -10.753 1.00 77.62 274 PRO A N 1
ATOM 2198 C CA . PRO A 1 274 ? -19.514 -15.616 -11.397 1.00 77.62 274 PRO A CA 1
ATOM 2199 C C . PRO A 1 274 ? -19.720 -16.789 -12.365 1.00 77.62 274 PRO A C 1
ATOM 2201 O O . PRO A 1 274 ? -20.838 -17.256 -12.556 1.00 77.62 274 PRO A O 1
ATOM 2204 N N . ILE A 1 275 ? -18.638 -17.299 -12.956 1.00 78.44 275 ILE A N 1
ATOM 2205 C CA . ILE A 1 275 ? -18.664 -18.347 -13.976 1.00 78.44 275 ILE A CA 1
ATOM 2206 C C . ILE A 1 275 ? -18.114 -19.618 -13.327 1.00 78.44 275 ILE A C 1
ATOM 2208 O O . ILE A 1 275 ? -16.899 -19.777 -13.301 1.00 78.44 275 ILE A O 1
ATOM 2212 N N . ARG A 1 276 ? -18.993 -20.464 -12.753 1.00 75.62 276 ARG A N 1
ATOM 2213 C CA . ARG A 1 276 ? -18.777 -21.865 -12.264 1.00 75.62 276 ARG A CA 1
ATOM 2214 C C . ARG A 1 276 ? -19.718 -22.290 -11.121 1.00 75.62 276 ARG A C 1
ATOM 2216 O O . ARG A 1 276 ? -19.587 -23.396 -10.617 1.00 75.62 276 ARG A O 1
ATOM 2223 N N . ASN A 1 277 ? -20.707 -21.477 -10.759 1.00 83.12 277 ASN A N 1
ATOM 2224 C CA . ASN A 1 277 ? -21.686 -21.762 -9.699 1.00 83.12 277 ASN A CA 1
ATOM 2225 C C . ASN A 1 277 ? -22.557 -23.022 -9.910 1.00 83.12 277 ASN A C 1
ATOM 2227 O O . ASN A 1 277 ? -23.048 -23.574 -8.931 1.00 83.12 277 ASN A O 1
ATOM 2231 N N . PHE A 1 278 ? -22.746 -23.492 -11.148 1.00 85.31 278 PHE A N 1
ATOM 2232 C CA . PHE A 1 278 ? -23.562 -24.684 -11.445 1.00 85.31 278 PHE A CA 1
ATOM 2233 C C . PHE A 1 278 ? -22.796 -26.015 -11.400 1.00 85.31 278 PHE A C 1
ATOM 2235 O O . PHE A 1 278 ? -23.415 -27.075 -11.475 1.00 85.31 278 PHE A O 1
ATOM 2242 N N . LYS A 1 279 ? -21.459 -25.993 -11.312 1.00 80.62 279 LYS A N 1
ATOM 2243 C CA . LYS A 1 279 ? -20.637 -27.210 -11.236 1.00 80.62 279 LYS A CA 1
ATOM 2244 C C . LYS A 1 279 ? -20.110 -27.368 -9.811 1.00 80.62 279 LYS A C 1
ATOM 2246 O O . LYS A 1 279 ? -19.499 -26.448 -9.278 1.00 80.62 279 LYS A O 1
ATOM 2251 N N . GLY A 1 280 ? -20.349 -28.527 -9.197 1.00 85.00 280 GLY A N 1
ATOM 2252 C CA . GLY A 1 280 ? -19.795 -28.855 -7.881 1.00 85.00 280 GLY A CA 1
ATOM 2253 C C . GLY A 1 280 ? -18.277 -29.078 -7.920 1.00 85.00 280 GLY A C 1
ATOM 2254 O O . GLY A 1 280 ? -17.712 -29.363 -8.975 1.00 85.00 280 GLY A O 1
ATOM 2255 N N . GLY A 1 281 ? -17.626 -28.975 -6.759 1.00 85.88 281 GLY A N 1
ATOM 2256 C CA . GLY A 1 281 ? -16.198 -29.265 -6.577 1.00 85.88 281 GLY A CA 1
ATOM 2257 C C . GLY A 1 281 ? -15.402 -28.113 -5.960 1.00 85.88 281 GLY A C 1
ATOM 2258 O O . GLY A 1 281 ? -15.868 -26.978 -5.879 1.00 85.88 281 GLY A O 1
ATOM 2259 N N . LEU A 1 282 ? -14.178 -28.412 -5.514 1.00 84.56 282 LEU A N 1
ATOM 2260 C CA . LEU A 1 282 ? -13.251 -27.404 -5.001 1.00 84.56 282 LEU A CA 1
ATOM 2261 C C . LEU A 1 282 ? -12.507 -26.748 -6.168 1.00 84.56 282 LEU A C 1
ATOM 2263 O O . LEU A 1 282 ? -11.929 -27.430 -7.012 1.00 84.56 282 LEU A O 1
ATOM 2267 N N . THR A 1 283 ? -12.487 -25.416 -6.196 1.00 82.88 283 THR A N 1
ATOM 2268 C CA . THR A 1 283 ? -11.680 -24.647 -7.152 1.00 82.88 283 THR A CA 1
ATOM 2269 C C . THR A 1 283 ? -10.471 -24.070 -6.437 1.00 82.88 283 THR A C 1
ATOM 2271 O O . THR A 1 283 ? -10.609 -23.387 -5.426 1.00 82.88 283 THR A O 1
ATOM 2274 N N . ARG A 1 284 ? -9.278 -24.306 -6.987 1.00 83.19 284 ARG A N 1
ATOM 2275 C CA . ARG A 1 284 ? -8.068 -23.625 -6.532 1.00 83.19 284 ARG A CA 1
ATOM 2276 C C . ARG A 1 284 ? -8.094 -22.183 -7.035 1.00 83.19 284 ARG A C 1
ATOM 2278 O O . ARG A 1 284 ? -8.036 -21.953 -8.242 1.00 83.19 284 ARG A O 1
ATOM 2285 N N . THR A 1 285 ? -8.172 -21.228 -6.120 1.00 84.00 285 THR A N 1
ATOM 2286 C CA . THR A 1 285 ? -8.002 -19.802 -6.414 1.00 84.00 285 THR A CA 1
ATOM 2287 C C . THR A 1 285 ? -6.580 -19.369 -6.082 1.00 84.00 285 THR A C 1
ATOM 2289 O O . THR A 1 285 ? -5.904 -19.986 -5.256 1.00 84.00 285 THR A O 1
ATOM 2292 N N . ARG A 1 286 ? -6.105 -18.320 -6.753 1.00 84.62 286 ARG A N 1
ATOM 2293 C CA . ARG A 1 286 ? -4.888 -17.619 -6.334 1.00 84.62 286 ARG A CA 1
ATOM 2294 C C . ARG A 1 286 ? -5.229 -16.667 -5.192 1.00 84.62 286 ARG A C 1
ATOM 2296 O O . ARG A 1 286 ? -6.392 -16.291 -5.039 1.00 84.62 286 ARG A O 1
ATOM 2303 N N . VAL A 1 287 ? -4.220 -16.309 -4.409 1.00 86.56 287 VAL A N 1
ATOM 2304 C CA . VAL A 1 287 ? -4.332 -15.242 -3.414 1.00 86.56 287 VAL A CA 1
ATOM 2305 C C . VAL A 1 287 ? -4.632 -13.939 -4.161 1.00 86.56 287 VAL A C 1
ATOM 2307 O O . VAL A 1 287 ? -4.000 -13.641 -5.174 1.00 86.56 287 VAL A O 1
ATOM 2310 N N . SER A 1 288 ? -5.636 -13.198 -3.702 1.00 91.00 288 SER A N 1
ATOM 2311 C CA . SER A 1 288 ? -5.912 -11.856 -4.201 1.00 91.00 288 SER A CA 1
ATOM 2312 C C . SER A 1 288 ? -4.864 -10.902 -3.649 1.00 91.00 288 SER A C 1
ATOM 2314 O O . SER A 1 288 ? -4.597 -10.898 -2.441 1.00 91.00 288 SER A O 1
ATOM 2316 N N . LEU A 1 289 ? -4.297 -10.087 -4.535 1.00 92.75 289 LEU A N 1
ATOM 2317 C CA . LEU A 1 289 ? -3.442 -8.981 -4.131 1.00 92.75 289 LEU A CA 1
ATOM 2318 C C . LEU A 1 289 ? -4.290 -7.929 -3.412 1.00 92.75 289 LEU A C 1
ATOM 2320 O O . LEU A 1 289 ? -5.421 -7.667 -3.832 1.00 92.75 289 LEU A O 1
ATOM 2324 N N . ILE A 1 290 ? -3.763 -7.401 -2.307 1.00 89.56 290 ILE A N 1
ATOM 2325 C CA . ILE A 1 290 ? -4.446 -6.417 -1.451 1.00 89.56 290 ILE A CA 1
ATOM 2326 C C . ILE A 1 290 ? -4.235 -4.994 -1.972 1.00 89.56 290 ILE A C 1
ATOM 2328 O O . ILE A 1 290 ? -3.130 -4.640 -2.442 1.00 89.56 290 ILE A O 1
#